Protein AF-A0AA86MMF7-F1 (afdb_monomer_lite)

pLDDT: mean 80.37, std 14.12, range [38.38, 97.06]

Structure (mmCIF, N/CA/C/O backbone):
data_AF-A0AA86MMF7-F1
#
_entry.id   AF-A0AA86MMF7-F1
#
loop_
_atom_site.group_PDB
_atom_site.id
_atom_site.type_symbol
_atom_site.label_atom_id
_atom_site.label_alt_id
_atom_site.label_comp_id
_atom_site.label_asym_id
_atom_site.label_entity_id
_atom_site.label_seq_id
_atom_site.pdbx_PDB_ins_code
_atom_site.Cartn_x
_atom_site.Cartn_y
_atom_site.Cartn_z
_atom_site.occupancy
_atom_site.B_iso_or_equiv
_atom_site.auth_seq_id
_atom_site.auth_comp_id
_atom_site.auth_asym_id
_atom_site.auth_atom_id
_atom_site.pdbx_PDB_model_num
ATOM 1 N N . MET A 1 1 ? -10.588 -13.116 20.608 1.00 56.47 1 MET A N 1
ATOM 2 C CA . MET A 1 1 ? -10.228 -13.030 19.183 1.00 56.47 1 MET A CA 1
ATOM 3 C C . MET A 1 1 ? -11.364 -12.399 18.377 1.00 56.47 1 MET A C 1
ATOM 5 O O . MET A 1 1 ? -11.393 -11.180 18.372 1.00 56.47 1 MET A O 1
ATOM 9 N N . LYS A 1 2 ? -12.383 -13.093 17.833 1.00 66.94 2 LYS A N 1
ATOM 10 C CA . LYS A 1 2 ? -13.512 -12.382 17.163 1.00 66.94 2 LYS A CA 1
ATOM 11 C C . LYS A 1 2 ? -14.144 -11.268 18.017 1.00 66.94 2 LYS A C 1
ATOM 13 O O . LYS A 1 2 ? -14.528 -10.234 17.479 1.00 66.94 2 LYS A O 1
ATOM 18 N N . ASP A 1 3 ? -14.206 -11.472 19.330 1.00 77.25 3 ASP A N 1
ATOM 19 C CA . ASP A 1 3 ? -14.699 -10.469 20.280 1.00 77.25 3 ASP A CA 1
ATOM 20 C C . ASP A 1 3 ? -13.724 -9.297 20.482 1.00 77.25 3 ASP A C 1
ATOM 22 O O . ASP A 1 3 ? -14.167 -8.170 20.643 1.00 77.25 3 ASP A O 1
ATOM 26 N N . GLU A 1 4 ? -12.415 -9.531 20.360 1.00 85.81 4 GLU A N 1
ATOM 27 C CA . GLU A 1 4 ? -11.367 -8.506 20.484 1.00 85.81 4 GLU A CA 1
ATOM 28 C C . GLU A 1 4 ? -11.342 -7.588 19.258 1.00 85.81 4 GLU A C 1
ATOM 30 O O . GLU A 1 4 ? -11.304 -6.371 19.396 1.00 85.81 4 GLU A O 1
ATOM 35 N N . LEU A 1 5 ? -11.442 -8.143 18.043 1.00 85.38 5 LEU A N 1
ATOM 36 C CA . LEU A 1 5 ? -11.571 -7.324 16.833 1.00 85.38 5 LEU A CA 1
ATOM 37 C C . LEU A 1 5 ? -12.834 -6.448 16.886 1.00 85.38 5 LEU A C 1
ATOM 39 O O . LEU A 1 5 ? -12.794 -5.276 16.520 1.00 85.38 5 LEU A O 1
ATOM 43 N N . ARG A 1 6 ? -13.954 -7.003 17.367 1.00 86.38 6 ARG A N 1
ATOM 44 C CA . ARG A 1 6 ? -15.199 -6.246 17.568 1.00 86.38 6 ARG A CA 1
ATOM 45 C C . ARG A 1 6 ? -15.040 -5.139 18.606 1.00 86.38 6 ARG A C 1
ATOM 47 O O . ARG A 1 6 ? -15.483 -4.025 18.346 1.00 86.38 6 ARG A O 1
ATOM 54 N N . GLU A 1 7 ? -14.400 -5.427 19.735 1.00 90.12 7 GLU A N 1
ATOM 55 C CA . GLU A 1 7 ? -14.089 -4.441 20.776 1.00 90.12 7 GLU A CA 1
ATOM 56 C C . GLU A 1 7 ? -13.228 -3.305 20.210 1.00 90.12 7 GLU A C 1
ATOM 58 O O . GLU A 1 7 ? -13.574 -2.136 20.354 1.00 90.12 7 GLU A O 1
ATOM 63 N N . LYS A 1 8 ? -12.184 -3.629 19.438 1.00 90.62 8 LYS A N 1
ATOM 64 C CA . LYS A 1 8 ? -11.326 -2.637 18.773 1.00 90.62 8 LYS A CA 1
ATOM 65 C C . LYS A 1 8 ? -12.080 -1.747 17.785 1.00 90.62 8 LYS A C 1
ATOM 67 O O . LYS A 1 8 ? -11.805 -0.549 17.718 1.00 90.62 8 LYS A O 1
ATOM 72 N N . LEU A 1 9 ? -13.033 -2.300 17.035 1.00 89.56 9 LEU A N 1
ATOM 73 C CA . LEU A 1 9 ? -13.890 -1.522 16.134 1.00 89.56 9 LEU A CA 1
ATOM 74 C C . LEU A 1 9 ? -14.848 -0.600 16.900 1.00 89.56 9 LEU A C 1
ATOM 76 O O . LEU A 1 9 ? -15.008 0.562 16.530 1.00 89.56 9 LEU A O 1
ATOM 80 N N . GLN A 1 10 ? -15.443 -1.079 17.994 1.00 89.88 10 GLN A N 1
ATOM 81 C CA . GLN A 1 10 ? -16.286 -0.251 18.864 1.00 89.88 10 GLN A CA 1
ATOM 82 C C . GLN A 1 10 ? -15.481 0.885 19.504 1.00 89.88 10 GLN A C 1
ATOM 84 O O . GLN A 1 10 ? -15.918 2.036 19.492 1.00 89.88 10 GLN A O 1
ATOM 89 N N . ASP A 1 11 ? -14.277 0.584 19.983 1.00 90.88 11 ASP A N 1
ATOM 90 C CA . ASP A 1 11 ? -13.342 1.559 20.536 1.00 90.88 11 ASP A CA 1
ATOM 91 C C . ASP A 1 11 ? -12.911 2.608 19.508 1.00 90.88 11 ASP A C 1
ATOM 93 O O . ASP A 1 11 ? -12.775 3.782 19.852 1.00 90.88 11 ASP A O 1
ATOM 97 N N . MET A 1 12 ? -12.678 2.201 18.257 1.00 88.75 12 MET A N 1
ATOM 98 C CA . MET A 1 12 ? -12.388 3.107 17.144 1.00 88.75 12 MET A CA 1
ATOM 99 C C . MET A 1 12 ? -13.580 4.025 16.865 1.00 88.75 12 MET A C 1
ATOM 101 O O . MET A 1 12 ? -13.423 5.244 16.819 1.00 88.75 12 MET A O 1
ATOM 105 N N . SER A 1 13 ? -14.782 3.457 16.724 1.00 88.75 13 SER A N 1
ATOM 106 C CA . SER A 1 13 ? -16.005 4.229 16.494 1.00 88.75 13 SER A CA 1
ATOM 107 C C . SER A 1 13 ? -16.221 5.251 17.610 1.00 88.75 13 SER A C 1
ATOM 109 O O . SER A 1 13 ? -16.457 6.424 17.326 1.00 88.75 13 SER A O 1
ATOM 111 N N . LYS A 1 14 ? -16.076 4.843 18.874 1.00 89.19 14 LYS A N 1
ATOM 112 C CA . LYS A 1 14 ? -16.218 5.731 20.030 1.00 89.19 14 LYS A CA 1
ATOM 113 C C . LYS A 1 14 ? -15.163 6.839 20.035 1.00 89.19 14 LYS A C 1
ATOM 115 O O . LYS A 1 14 ? -15.523 8.005 20.161 1.00 89.19 14 LYS A O 1
ATOM 120 N N . ALA A 1 15 ? -13.891 6.496 19.827 1.00 86.19 15 ALA A N 1
ATOM 121 C CA . ALA A 1 15 ? -12.810 7.479 19.757 1.00 86.19 15 ALA A CA 1
ATOM 122 C C . ALA A 1 15 ? -13.035 8.498 18.628 1.00 86.19 15 ALA A C 1
ATOM 124 O O . ALA A 1 15 ? -12.801 9.688 18.816 1.00 86.19 15 ALA A O 1
ATOM 125 N N . SER A 1 16 ? -13.554 8.053 17.481 1.00 86.44 16 SER A N 1
ATOM 126 C CA . SER A 1 16 ? -13.893 8.937 16.364 1.00 86.44 16 SER A CA 1
ATOM 127 C C . SER A 1 16 ? -15.003 9.925 16.710 1.00 86.44 16 SER A C 1
ATOM 129 O O . SER A 1 16 ? -14.918 11.094 16.348 1.00 86.44 16 SER A O 1
ATOM 131 N N . MET A 1 17 ? -16.026 9.479 17.448 1.00 87.12 17 MET A N 1
ATOM 132 C CA . MET A 1 17 ? -17.121 10.337 17.899 1.00 87.12 17 MET A CA 1
ATOM 133 C C . MET A 1 17 ? -16.618 11.372 18.905 1.00 87.12 17 MET A C 1
ATOM 135 O O . MET A 1 17 ? -16.945 12.548 18.781 1.00 87.12 17 MET A O 1
ATOM 139 N N . GLU A 1 18 ? -15.791 10.947 19.863 1.00 84.69 18 GLU A N 1
ATOM 140 C CA . GLU A 1 18 ? -15.177 11.828 20.865 1.00 84.69 18 GLU A CA 1
ATOM 141 C C . GLU A 1 18 ? -14.240 12.867 20.228 1.00 84.69 18 GLU A C 1
ATOM 143 O O . GLU A 1 18 ? -14.202 14.012 20.673 1.00 84.69 18 GLU A O 1
ATOM 148 N N . ALA A 1 19 ? -13.529 12.500 19.158 1.00 76.75 19 ALA A N 1
ATOM 149 C CA . ALA A 1 19 ? -12.646 13.394 18.407 1.00 76.75 19 ALA A CA 1
ATOM 150 C C . ALA A 1 19 ? -13.373 14.289 17.378 1.00 76.75 19 ALA A C 1
ATOM 152 O O . ALA A 1 19 ? -12.731 15.120 16.734 1.00 76.75 19 ALA A O 1
ATOM 153 N N . GLY A 1 20 ? -14.693 14.137 17.205 1.00 78.75 20 GLY A N 1
ATOM 154 C CA . GLY A 1 20 ? -15.486 14.920 16.250 1.00 78.75 20 GLY A CA 1
ATOM 155 C C . GLY A 1 20 ? -15.390 14.460 14.789 1.00 78.75 20 GLY A C 1
ATOM 156 O O . GLY A 1 20 ? -15.703 15.237 13.896 1.00 78.75 20 GLY A O 1
ATOM 157 N N . ILE A 1 21 ? -14.995 13.206 14.537 1.00 79.88 21 ILE A N 1
ATOM 158 C CA . ILE A 1 21 ? -14.724 12.624 13.202 1.00 79.88 21 ILE A CA 1
ATOM 159 C C . ILE A 1 21 ? -15.533 11.332 12.939 1.00 79.88 21 ILE A C 1
ATOM 161 O O . ILE A 1 21 ? -14.985 10.323 12.479 1.00 79.88 21 ILE A O 1
ATOM 165 N N . PRO A 1 22 ? -16.852 11.300 13.211 1.00 81.88 22 PRO A N 1
ATOM 166 C CA . PRO A 1 22 ? -17.638 10.061 13.173 1.00 81.88 22 PRO A CA 1
ATOM 167 C C . PRO A 1 22 ? -17.654 9.388 11.790 1.00 81.88 22 PRO A C 1
ATOM 169 O O . PRO A 1 22 ? -17.777 8.168 11.693 1.00 81.88 22 PRO A O 1
ATOM 172 N N . ILE A 1 23 ? -17.493 10.171 10.716 1.00 80.75 23 ILE A N 1
ATOM 173 C CA . ILE A 1 23 ? -17.420 9.672 9.337 1.00 80.75 23 ILE A CA 1
ATOM 174 C C . ILE A 1 23 ? -16.256 8.681 9.188 1.00 80.75 23 ILE A C 1
ATOM 176 O O . ILE A 1 23 ? -16.457 7.579 8.684 1.00 80.75 23 ILE A O 1
ATOM 180 N N . MET A 1 24 ? -15.065 9.021 9.691 1.00 80.81 24 MET A N 1
ATOM 181 C CA . MET A 1 24 ? -13.874 8.181 9.538 1.00 80.81 24 MET A CA 1
ATOM 182 C C . MET A 1 24 ? -13.980 6.875 10.335 1.00 80.81 24 MET A C 1
ATOM 184 O O . MET A 1 24 ? -13.626 5.810 9.830 1.00 80.81 24 MET A O 1
ATOM 188 N N . GLY A 1 25 ? -14.526 6.927 11.556 1.00 83.75 25 GLY A N 1
ATOM 189 C CA . GLY A 1 25 ? -14.752 5.725 12.365 1.00 83.75 25 GLY A CA 1
ATOM 190 C C . GLY A 1 25 ? -15.706 4.734 11.696 1.00 83.75 25 GLY A C 1
ATOM 191 O O . GLY A 1 25 ? -15.429 3.532 11.672 1.00 83.75 25 GLY A O 1
ATOM 192 N N . ASN A 1 26 ? -16.784 5.235 11.088 1.00 84.75 26 ASN A N 1
ATOM 193 C CA . ASN A 1 26 ? -17.741 4.406 10.355 1.00 84.75 26 ASN A CA 1
ATOM 194 C C . ASN A 1 26 ? -17.127 3.810 9.083 1.00 84.75 26 ASN A C 1
ATOM 196 O O . ASN A 1 26 ? -17.278 2.618 8.847 1.00 84.75 26 ASN A O 1
ATOM 200 N N . ILE A 1 27 ? -16.386 4.600 8.298 1.00 85.81 27 ILE A N 1
ATOM 201 C CA . ILE A 1 27 ? -15.751 4.126 7.057 1.00 85.81 27 ILE A CA 1
ATOM 202 C C . ILE A 1 27 ? -14.730 3.011 7.345 1.00 85.81 27 ILE A C 1
ATOM 204 O O . ILE A 1 27 ? -14.754 1.978 6.678 1.00 85.81 27 ILE A O 1
ATOM 208 N N . ILE A 1 28 ? -13.885 3.166 8.372 1.00 85.62 28 ILE A N 1
ATOM 209 C CA . ILE A 1 28 ? -12.943 2.113 8.792 1.00 85.62 28 ILE A CA 1
ATOM 210 C C . ILE A 1 28 ? -13.699 0.855 9.237 1.00 85.62 28 ILE A C 1
ATOM 212 O O . ILE A 1 28 ? -13.319 -0.259 8.875 1.00 85.62 28 ILE A O 1
ATOM 216 N N . THR A 1 29 ? -14.770 1.026 10.013 1.00 85.69 29 THR A N 1
ATOM 217 C CA . THR A 1 29 ? -15.568 -0.097 10.518 1.00 85.69 29 THR A CA 1
ATOM 218 C C . THR A 1 29 ? -16.238 -0.863 9.380 1.00 85.69 29 THR A C 1
ATOM 220 O O . THR A 1 29 ? -16.130 -2.089 9.334 1.00 85.69 29 THR A O 1
ATOM 223 N N . ASP A 1 30 ? -16.849 -0.156 8.429 1.00 84.69 30 ASP A N 1
ATOM 224 C CA . ASP A 1 30 ? -17.456 -0.734 7.229 1.00 84.69 30 ASP A CA 1
ATOM 225 C C . ASP A 1 30 ? -16.424 -1.521 6.408 1.00 84.69 30 ASP A C 1
ATOM 227 O O . ASP A 1 30 ? -16.685 -2.663 6.024 1.00 84.69 30 ASP A O 1
ATOM 231 N N . ALA A 1 31 ? -15.238 -0.944 6.180 1.00 83.62 31 ALA A N 1
ATOM 232 C CA . ALA A 1 31 ? -14.177 -1.577 5.400 1.00 83.62 31 ALA A CA 1
ATOM 233 C C . ALA A 1 31 ? -13.688 -2.881 6.050 1.00 83.62 31 ALA A C 1
ATOM 235 O O . ALA A 1 31 ? -13.586 -3.914 5.387 1.00 83.62 31 ALA A O 1
ATOM 236 N N . VAL A 1 32 ? -13.446 -2.872 7.366 1.00 83.19 32 VAL A N 1
ATOM 237 C CA . VAL A 1 32 ? -13.007 -4.073 8.091 1.00 83.19 32 VAL A CA 1
ATOM 238 C C . VAL A 1 32 ? -14.107 -5.133 8.131 1.00 83.19 32 VAL A C 1
ATOM 240 O O . VAL A 1 32 ? -13.810 -6.309 7.942 1.00 83.19 32 VAL A O 1
ATOM 243 N N . ILE A 1 33 ? -15.371 -4.755 8.357 1.00 80.44 33 ILE A N 1
ATOM 244 C CA . ILE A 1 33 ? -16.494 -5.708 8.375 1.00 80.44 33 ILE A CA 1
ATOM 245 C C . ILE A 1 33 ? -16.702 -6.335 6.993 1.00 80.44 33 ILE A C 1
ATOM 247 O O . ILE A 1 33 ? -16.905 -7.547 6.915 1.00 80.44 33 ILE A O 1
ATOM 251 N N . GLY A 1 34 ? -16.618 -5.540 5.922 1.00 74.00 34 GLY A N 1
ATOM 252 C CA . GLY A 1 34 ? -16.744 -6.020 4.544 1.00 74.00 34 GLY A CA 1
ATOM 253 C C . GLY A 1 34 ? -15.690 -7.067 4.181 1.00 74.00 34 GLY A C 1
ATOM 254 O O . GLY A 1 34 ? -15.988 -8.021 3.468 1.00 74.00 34 GLY A O 1
ATOM 255 N N . GLN A 1 35 ? -14.488 -6.934 4.742 1.00 71.19 35 GLN A N 1
ATOM 256 C CA . GLN A 1 35 ? -13.383 -7.862 4.519 1.00 71.19 35 GLN A CA 1
ATOM 257 C C . GLN A 1 35 ? -13.354 -9.040 5.511 1.00 71.19 35 GLN A C 1
ATOM 259 O O . GLN A 1 35 ? -12.840 -10.124 5.224 1.00 71.19 35 GLN A O 1
ATOM 264 N N . ALA A 1 36 ? -13.935 -8.869 6.698 1.00 65.38 36 ALA A N 1
ATOM 265 C CA . ALA A 1 36 ? -14.019 -9.894 7.727 1.00 65.38 36 ALA A CA 1
ATOM 266 C C . ALA A 1 36 ? -15.206 -10.843 7.482 1.00 65.38 36 ALA A C 1
ATOM 268 O O . ALA A 1 36 ? -16.143 -10.878 8.273 1.00 65.38 36 ALA A O 1
ATOM 269 N N . VAL A 1 37 ? -15.172 -11.658 6.422 1.00 53.72 37 VAL A N 1
ATOM 270 C CA . VAL A 1 37 ? -16.217 -12.666 6.141 1.00 53.72 37 VAL A CA 1
ATOM 271 C C . VAL A 1 37 ? -16.244 -13.759 7.231 1.00 53.72 37 VAL A C 1
ATOM 273 O O . VAL A 1 37 ? -15.311 -14.565 7.319 1.00 53.72 37 VAL A O 1
ATOM 276 N N . PRO A 1 38 ? -17.306 -13.892 8.056 1.00 51.09 38 PRO A N 1
ATOM 277 C CA . PRO A 1 38 ? -17.449 -14.997 8.995 1.00 51.09 38 PRO A CA 1
ATOM 278 C C . PRO A 1 38 ? -18.389 -16.054 8.402 1.00 51.09 38 PRO A C 1
ATOM 280 O O . PRO A 1 38 ? -19.601 -15.868 8.400 1.00 51.09 38 PRO A O 1
ATOM 283 N N . GLY A 1 39 ? -17.856 -17.195 7.951 1.00 49.41 39 GLY A N 1
ATOM 284 C CA . GLY A 1 39 ? -18.728 -18.221 7.372 1.00 49.41 39 GLY A CA 1
ATOM 285 C C . GLY A 1 39 ? -18.079 -19.521 6.903 1.00 49.41 39 GLY A C 1
ATOM 286 O O . GLY A 1 39 ? -18.281 -19.884 5.758 1.00 49.41 39 GLY A O 1
ATOM 287 N N . VAL A 1 40 ? -17.366 -20.254 7.768 1.00 42.00 40 VAL A N 1
ATOM 288 C CA . VAL A 1 40 ? -17.345 -21.735 7.725 1.00 42.00 40 VAL A CA 1
ATOM 289 C C . VAL A 1 40 ? -17.232 -22.243 9.162 1.00 42.00 40 VAL A C 1
ATOM 291 O O . VAL A 1 40 ? -16.301 -21.900 9.889 1.00 42.00 40 VAL A O 1
ATOM 294 N N . ALA A 1 41 ? -18.224 -23.018 9.586 1.00 46.75 41 ALA A N 1
ATOM 295 C CA . ALA A 1 41 ? -18.474 -23.403 10.968 1.00 46.75 41 ALA A CA 1
ATOM 296 C C . ALA A 1 41 ? -17.707 -24.647 11.455 1.00 46.75 41 ALA A C 1
ATOM 298 O O . ALA A 1 41 ? -18.024 -25.150 12.526 1.00 46.75 41 ALA A O 1
ATOM 299 N N . THR A 1 42 ? -16.709 -25.181 10.750 1.00 46.03 42 THR A N 1
ATOM 300 C CA . THR A 1 42 ? -16.183 -26.510 11.112 1.00 46.03 42 THR A CA 1
ATOM 301 C C . THR A 1 42 ? -14.717 -26.704 10.739 1.00 46.03 42 THR A C 1
ATOM 303 O O . THR A 1 42 ? -14.338 -26.515 9.591 1.00 46.03 42 THR A O 1
ATOM 306 N N . ALA A 1 43 ? -13.951 -27.174 11.731 1.00 44.56 43 ALA A N 1
ATOM 307 C CA . ALA A 1 43 ? -12.580 -27.690 11.688 1.00 44.56 43 ALA A CA 1
ATOM 308 C C . ALA A 1 43 ? -11.433 -26.657 11.631 1.00 44.56 43 ALA A C 1
ATOM 310 O O . ALA A 1 43 ? -11.077 -26.131 10.586 1.00 44.56 43 ALA A O 1
ATOM 311 N N . VAL A 1 44 ? -10.782 -26.497 12.793 1.00 47.88 44 VAL A N 1
ATOM 312 C CA . VAL A 1 44 ? -9.464 -25.875 13.017 1.00 47.88 44 VAL A CA 1
ATOM 313 C C . VAL A 1 44 ? -9.418 -24.368 12.749 1.00 47.88 44 VAL A C 1
ATOM 315 O O . VAL A 1 44 ? -9.476 -23.909 11.615 1.00 47.88 44 VAL A O 1
ATOM 318 N N . ILE A 1 45 ? -9.210 -23.583 13.813 1.00 59.28 45 ILE A N 1
ATOM 319 C CA . ILE A 1 45 ? -8.775 -22.187 13.687 1.00 59.28 45 ILE A CA 1
ATOM 320 C C . ILE A 1 45 ? -7.458 -22.201 12.904 1.00 59.28 45 ILE A C 1
ATOM 322 O O . ILE A 1 45 ? -6.406 -22.535 13.457 1.00 59.28 45 ILE A O 1
ATOM 326 N N . SER A 1 46 ? -7.515 -21.906 11.608 1.00 68.88 46 SER A N 1
ATOM 327 C CA . SER A 1 46 ? -6.330 -21.987 10.765 1.00 68.88 46 SER A CA 1
ATOM 328 C C . SER A 1 46 ? -5.361 -20.871 11.157 1.00 68.88 46 SER A C 1
ATOM 330 O O . SER A 1 46 ? -5.762 -19.764 11.526 1.00 68.88 46 SER A O 1
ATOM 332 N N . TYR A 1 47 ? -4.058 -21.150 11.093 1.00 78.56 47 TYR A N 1
ATOM 333 C CA . TYR A 1 47 ? -3.007 -20.160 11.358 1.00 78.56 47 TYR A CA 1
ATOM 334 C C . TYR A 1 47 ? -3.234 -18.846 10.585 1.00 78.56 47 TYR A C 1
ATOM 336 O O . TYR A 1 47 ? -3.011 -17.766 11.133 1.00 78.56 47 TYR A O 1
ATOM 344 N N . LYS A 1 48 ? -3.753 -18.943 9.350 1.00 81.50 48 LYS A N 1
ATOM 345 C CA . LYS A 1 48 ? -4.116 -17.795 8.511 1.00 81.50 48 LYS A CA 1
ATOM 346 C C . LYS A 1 48 ? -5.185 -16.911 9.159 1.00 81.50 48 LYS A C 1
ATOM 348 O O . LYS A 1 48 ? -4.949 -15.720 9.277 1.00 81.50 48 LYS A O 1
ATOM 353 N N . GLN A 1 49 ? -6.283 -17.476 9.670 1.00 81.19 49 GLN A N 1
ATOM 354 C CA . GLN A 1 49 ? -7.339 -16.694 10.336 1.00 81.19 49 GLN A CA 1
ATOM 355 C C . GLN A 1 49 ? -6.801 -15.920 11.545 1.00 81.19 49 GLN A C 1
ATOM 357 O O . GLN A 1 49 ? -7.024 -14.720 11.667 1.00 81.19 49 GLN A O 1
ATOM 362 N N . LYS A 1 50 ? -6.022 -16.593 12.403 1.00 85.62 50 LYS A N 1
ATOM 363 C CA . LYS A 1 50 ? -5.359 -15.963 13.557 1.00 85.62 50 LYS A CA 1
ATOM 364 C C . LYS A 1 50 ? -4.429 -14.826 13.146 1.00 85.62 50 LYS A C 1
ATOM 366 O O . LYS A 1 50 ? -4.338 -13.825 13.847 1.00 85.62 50 LYS A O 1
ATOM 371 N N . ARG A 1 51 ? -3.682 -15.011 12.057 1.00 89.19 51 ARG A N 1
ATOM 372 C CA . ARG A 1 51 ? -2.765 -13.999 11.528 1.00 89.19 51 ARG A CA 1
ATOM 373 C C . ARG A 1 51 ? -3.533 -12.794 10.999 1.00 89.19 51 ARG A C 1
ATOM 375 O O . ARG A 1 51 ? -3.235 -11.690 11.429 1.00 89.19 51 ARG A O 1
ATOM 382 N N . THR A 1 52 ? -4.517 -13.017 10.133 1.00 88.50 52 THR A N 1
ATOM 383 C CA . THR A 1 52 ? -5.357 -11.961 9.557 1.00 88.50 52 THR A CA 1
ATOM 384 C C . THR A 1 52 ? -6.003 -11.118 10.646 1.00 88.50 52 THR A C 1
ATOM 386 O O . THR A 1 52 ? -5.942 -9.897 10.593 1.00 88.50 52 THR A O 1
ATOM 389 N N . GLU A 1 53 ? -6.541 -11.753 11.685 1.00 87.75 53 GLU A N 1
ATOM 390 C CA . GLU A 1 53 ? -7.150 -11.027 12.793 1.00 87.75 53 GLU A CA 1
ATOM 391 C C . GLU A 1 53 ? -6.148 -10.127 13.530 1.00 87.75 53 GLU A C 1
ATOM 393 O O . GLU A 1 53 ? -6.435 -8.955 13.759 1.00 87.75 53 GLU A O 1
ATOM 398 N N . ARG A 1 54 ? -4.939 -10.630 13.824 1.00 91.12 54 ARG A N 1
ATOM 399 C CA . ARG A 1 54 ? -3.871 -9.801 14.404 1.00 91.12 54 ARG A CA 1
ATOM 400 C C . ARG A 1 54 ? -3.485 -8.639 13.491 1.00 91.12 54 ARG A C 1
ATOM 402 O O . ARG A 1 54 ? -3.266 -7.542 13.991 1.00 91.12 54 ARG A O 1
ATOM 409 N N . MET A 1 55 ? -3.425 -8.858 12.174 1.00 94.12 55 MET A N 1
ATOM 410 C CA . MET A 1 55 ? -3.094 -7.796 11.217 1.00 94.12 55 MET A CA 1
ATOM 411 C C . MET A 1 55 ? -4.171 -6.705 11.218 1.00 94.12 55 MET A C 1
ATOM 413 O O . MET A 1 55 ? -3.837 -5.525 11.270 1.00 94.12 55 MET A O 1
ATOM 417 N N . LEU A 1 56 ? -5.451 -7.091 11.239 1.00 92.94 56 LEU A N 1
ATOM 418 C CA . LEU A 1 56 ? -6.584 -6.165 11.307 1.00 92.94 56 LEU A CA 1
ATOM 419 C C . LEU A 1 56 ? -6.612 -5.383 12.623 1.00 92.94 56 LEU A C 1
ATOM 421 O O . LEU A 1 56 ? -6.747 -4.163 12.599 1.00 92.94 56 LEU A O 1
ATOM 425 N N . ILE A 1 57 ? -6.427 -6.055 13.765 1.00 92.94 57 ILE A N 1
ATOM 426 C CA . ILE A 1 57 ? -6.332 -5.392 15.076 1.00 92.94 57 ILE A CA 1
ATOM 427 C C . ILE A 1 57 ? -5.191 -4.373 15.063 1.00 92.94 57 ILE A C 1
ATOM 429 O O . ILE A 1 57 ? -5.379 -3.220 15.452 1.00 92.94 57 ILE A O 1
ATOM 433 N N . LYS A 1 58 ? -4.022 -4.770 14.548 1.00 95.38 58 LYS A N 1
ATOM 434 C CA . LYS A 1 58 ? -2.866 -3.883 14.445 1.00 95.38 58 LYS A CA 1
ATOM 435 C C . LYS A 1 58 ? -3.144 -2.687 13.533 1.00 95.38 58 LYS A C 1
ATOM 437 O O . LYS A 1 58 ? -2.761 -1.573 13.873 1.00 95.38 58 LYS A O 1
ATOM 442 N N . ALA A 1 59 ? -3.825 -2.901 12.410 1.00 94.44 59 ALA A N 1
ATOM 443 C CA . ALA A 1 59 ? -4.209 -1.847 11.478 1.00 94.44 59 ALA A CA 1
ATOM 444 C C . ALA A 1 59 ? -5.160 -0.834 12.129 1.00 94.44 59 ALA A C 1
ATOM 446 O O . ALA A 1 59 ? -4.929 0.368 12.025 1.00 94.44 59 ALA A O 1
ATOM 447 N N . ILE A 1 60 ? -6.175 -1.309 12.859 1.00 92.25 60 ILE A N 1
ATOM 448 C CA . ILE A 1 60 ? -7.102 -0.456 13.617 1.00 92.25 60 ILE A CA 1
ATOM 449 C C . ILE A 1 60 ? -6.341 0.358 14.667 1.00 92.25 60 ILE A C 1
ATOM 451 O O . ILE A 1 60 ? -6.563 1.562 14.784 1.00 92.25 60 ILE A O 1
ATOM 455 N N . ASP A 1 61 ? -5.414 -0.264 15.399 1.00 93.19 61 ASP A N 1
ATOM 456 C CA . ASP A 1 61 ? -4.608 0.432 16.403 1.00 93.19 61 ASP A CA 1
ATOM 457 C C . ASP A 1 61 ? -3.720 1.524 15.783 1.00 93.19 61 ASP A C 1
ATOM 459 O O . ASP A 1 61 ? -3.609 2.611 16.350 1.00 93.19 61 ASP A O 1
ATOM 463 N N . GLU A 1 62 ? -3.092 1.277 14.628 1.00 93.88 62 GLU A N 1
ATOM 464 C CA . GLU A 1 62 ? -2.301 2.305 13.934 1.00 93.88 62 GLU A CA 1
ATOM 465 C C . GLU A 1 62 ? -3.188 3.420 13.352 1.00 93.88 62 GLU A C 1
ATOM 467 O O . GLU A 1 62 ? -2.857 4.595 13.504 1.00 93.88 62 GLU A O 1
ATOM 472 N N . LEU A 1 63 ? -4.354 3.092 12.780 1.00 90.06 63 LEU A N 1
ATOM 473 C CA . LEU A 1 63 ? -5.327 4.089 12.314 1.00 90.06 63 LEU A CA 1
ATOM 474 C C . LEU A 1 63 ? -5.817 4.971 13.466 1.00 90.06 63 LEU A C 1
ATOM 476 O O . LEU A 1 63 ? -5.930 6.185 13.312 1.00 90.06 63 LEU A O 1
ATOM 480 N N . LYS A 1 64 ? -6.055 4.385 14.646 1.00 87.75 64 LYS A N 1
ATOM 481 C CA . LYS A 1 64 ? -6.547 5.112 15.824 1.00 87.75 64 LYS A CA 1
ATOM 482 C C . LYS A 1 64 ? -5.541 6.161 16.287 1.00 87.75 64 LYS A C 1
ATOM 484 O O . LYS A 1 64 ? -5.93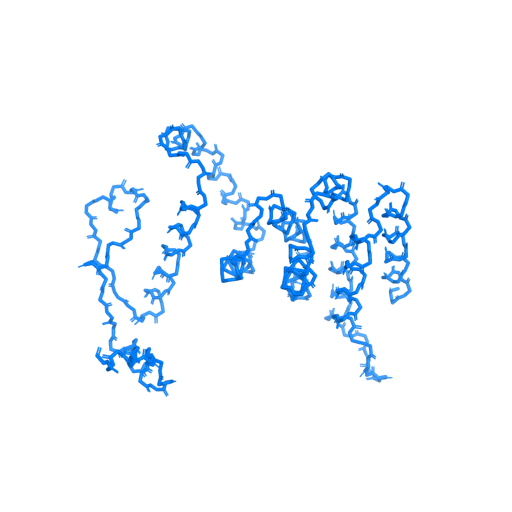8 7.258 16.664 1.00 87.75 64 LYS A O 1
ATOM 489 N N . LYS A 1 65 ? -4.242 5.849 16.229 1.00 88.62 65 LYS A N 1
ATOM 490 C CA . LYS A 1 65 ? -3.176 6.807 16.569 1.00 88.62 65 LYS A CA 1
ATOM 491 C C . LYS A 1 65 ? -3.148 8.002 15.621 1.00 88.62 65 LYS A C 1
ATOM 493 O O . LYS A 1 65 ? -2.860 9.107 16.065 1.00 88.62 65 LYS A O 1
ATOM 498 N N . GLN A 1 66 ? -3.451 7.776 14.344 1.00 84.69 66 GLN A N 1
ATOM 499 C CA . GLN A 1 66 ? -3.419 8.808 13.304 1.00 84.69 66 GLN A CA 1
ATOM 500 C C . GLN A 1 66 ? -4.756 9.540 13.137 1.00 84.69 66 GLN A C 1
ATOM 502 O O . GLN A 1 66 ? -4.820 10.569 12.474 1.00 84.69 66 GLN A O 1
ATOM 507 N N . MET A 1 67 ? -5.826 9.053 13.767 1.00 76.75 67 MET A N 1
ATOM 508 C CA . MET A 1 67 ? -7.180 9.588 13.633 1.00 76.75 67 MET A CA 1
ATOM 509 C C . MET A 1 67 ? -7.270 11.090 13.934 1.00 76.75 67 MET A C 1
ATOM 511 O O . MET A 1 67 ? -7.982 11.807 13.240 1.00 76.75 67 MET A O 1
ATOM 515 N N . ILE A 1 68 ? -6.504 11.579 14.915 1.00 71.12 68 ILE A N 1
ATOM 516 C CA . ILE A 1 68 ? -6.444 13.013 15.237 1.00 71.12 68 ILE A CA 1
ATOM 517 C C . ILE A 1 68 ? -5.775 13.810 14.106 1.00 71.12 68 ILE A C 1
ATOM 519 O O . ILE A 1 68 ? -6.276 14.872 13.751 1.00 71.12 68 ILE A O 1
ATOM 523 N N . ALA A 1 69 ? -4.692 13.298 13.512 1.00 70.69 69 ALA A N 1
ATOM 524 C CA . ALA A 1 69 ? -3.989 13.964 12.411 1.00 70.69 69 ALA A CA 1
ATOM 525 C C . ALA A 1 69 ? -4.862 14.071 11.146 1.00 70.69 69 ALA A C 1
ATOM 527 O O . ALA A 1 69 ? -4.820 15.067 10.434 1.00 70.69 69 ALA A O 1
ATOM 528 N N . ILE A 1 70 ? -5.724 13.080 10.915 1.00 73.62 70 ILE A N 1
ATOM 529 C CA . ILE A 1 70 ? -6.604 13.007 9.739 1.00 73.62 70 ILE A CA 1
ATOM 530 C C . ILE A 1 70 ? -7.840 13.922 9.871 1.00 73.62 70 ILE A C 1
ATOM 532 O O . ILE A 1 70 ? -8.510 14.211 8.877 1.00 73.62 70 ILE A O 1
ATOM 536 N N . ASN A 1 71 ? -8.148 14.404 11.083 1.00 73.81 71 ASN A N 1
ATOM 537 C CA . ASN A 1 71 ? -9.377 15.141 11.395 1.00 73.81 71 ASN A CA 1
ATOM 538 C C . ASN A 1 71 ? -9.583 16.383 10.526 1.00 73.81 71 ASN A C 1
ATOM 540 O O . ASN A 1 71 ? -10.636 16.571 9.916 1.00 73.81 71 ASN A O 1
ATOM 544 N N . GLU A 1 72 ? -8.557 17.229 10.457 1.00 71.62 72 GLU A N 1
ATOM 545 C CA . GLU A 1 72 ? -8.635 18.494 9.731 1.00 71.62 72 GLU A CA 1
ATOM 546 C C . GLU A 1 72 ? -8.799 18.266 8.230 1.00 71.62 72 GLU A C 1
ATOM 548 O O . GLU A 1 72 ? -9.503 19.021 7.564 1.00 71.62 72 GLU A O 1
ATOM 553 N N . LYS A 1 73 ? -8.199 17.200 7.694 1.00 77.94 73 LYS A N 1
ATOM 554 C CA . LYS A 1 73 ? -8.314 16.878 6.276 1.00 77.94 73 LYS A CA 1
ATOM 555 C C . LYS A 1 73 ? -9.707 16.347 5.946 1.00 77.94 73 LYS A C 1
ATOM 557 O O . LYS A 1 73 ? -10.367 16.899 5.074 1.00 77.94 73 LYS A O 1
ATOM 562 N N . VAL A 1 74 ? -10.184 15.335 6.673 1.00 77.25 74 VAL A N 1
ATOM 563 C CA . VAL A 1 74 ? -11.471 14.677 6.382 1.00 77.25 74 VAL A CA 1
ATOM 564 C C . VAL A 1 74 ? -12.662 15.620 6.549 1.00 77.25 74 VAL A C 1
ATOM 566 O O . VAL A 1 74 ? -13.597 15.548 5.759 1.00 77.25 74 VAL A O 1
ATOM 569 N N . ASN A 1 75 ? -12.632 16.545 7.512 1.00 76.56 75 ASN A N 1
ATOM 570 C CA . ASN A 1 75 ? -13.717 17.524 7.672 1.00 76.56 75 ASN A CA 1
ATOM 571 C C . ASN A 1 75 ? -13.802 18.541 6.525 1.00 76.56 75 ASN A C 1
ATOM 573 O O . ASN A 1 75 ? -14.857 19.139 6.323 1.00 76.56 75 ASN A O 1
ATOM 577 N N . ASN A 1 76 ? -12.706 18.736 5.792 1.00 81.31 76 ASN A N 1
ATOM 578 C CA . ASN A 1 76 ? -12.639 19.633 4.642 1.00 81.31 76 ASN A CA 1
ATOM 579 C C . ASN A 1 76 ? -12.812 18.899 3.303 1.00 81.31 76 ASN A C 1
ATOM 581 O O . ASN A 1 76 ? -12.813 19.551 2.261 1.00 81.31 76 ASN A O 1
ATOM 585 N N . MET A 1 77 ? -12.948 17.569 3.320 1.00 85.38 77 MET A N 1
ATOM 586 C CA . MET A 1 77 ? -13.154 16.776 2.112 1.00 85.38 77 MET A CA 1
ATOM 587 C C . MET A 1 77 ? -14.586 16.886 1.602 1.00 85.38 77 MET A C 1
ATOM 589 O O . MET A 1 77 ? -15.551 16.928 2.370 1.00 85.38 77 MET A O 1
ATOM 593 N N . ASP A 1 78 ? -14.728 16.871 0.282 1.00 87.38 78 ASP A N 1
ATOM 594 C CA . ASP A 1 78 ? -16.030 16.734 -0.349 1.00 87.38 78 ASP A CA 1
ATOM 595 C C . ASP A 1 78 ? -16.534 15.276 -0.331 1.00 87.38 78 ASP A C 1
ATOM 597 O O . ASP A 1 78 ? -15.873 14.331 0.116 1.00 87.38 78 ASP A O 1
ATOM 601 N N . LYS A 1 79 ? -17.765 15.084 -0.813 1.00 86.88 79 LYS A N 1
ATOM 602 C CA . LYS A 1 79 ? -18.395 13.760 -0.851 1.00 86.88 79 LYS A CA 1
ATOM 603 C C . LYS A 1 79 ? -17.680 12.790 -1.790 1.00 86.88 79 LYS A C 1
ATOM 605 O O . LYS A 1 79 ? -17.705 11.592 -1.513 1.00 86.88 79 LYS A O 1
ATOM 610 N N . GLU A 1 80 ? -17.091 13.265 -2.882 1.00 88.56 80 GLU A N 1
ATOM 611 C CA . GLU A 1 80 ? -16.405 12.417 -3.859 1.00 88.56 80 GLU A CA 1
ATOM 612 C C . GLU A 1 80 ? -15.094 11.893 -3.273 1.00 88.56 80 GLU A C 1
ATOM 614 O O . GLU A 1 80 ? -14.847 10.690 -3.324 1.00 88.56 80 GLU A O 1
ATOM 619 N N . GLN A 1 81 ? -14.324 12.751 -2.601 1.00 87.69 81 GLN A N 1
ATOM 620 C CA . GLN A 1 81 ? -13.107 12.376 -1.880 1.00 87.69 81 GLN A CA 1
ATOM 621 C C . GLN A 1 81 ? -13.398 11.350 -0.777 1.00 87.69 81 GLN A C 1
ATOM 623 O O . GLN A 1 81 ? -12.737 10.314 -0.693 1.00 87.69 81 GLN A O 1
ATOM 628 N N . ILE A 1 82 ? -14.435 11.585 0.036 1.00 86.44 82 ILE A N 1
ATOM 629 C CA . ILE A 1 82 ? -14.856 10.638 1.081 1.00 86.44 82 ILE A CA 1
ATOM 630 C C . ILE A 1 82 ? -15.280 9.294 0.467 1.00 86.44 82 ILE A C 1
ATOM 632 O O . ILE A 1 82 ? -14.940 8.233 0.996 1.00 86.44 82 ILE A O 1
ATOM 636 N N . THR A 1 83 ? -16.002 9.327 -0.656 1.00 89.62 83 THR A N 1
ATOM 637 C CA . THR A 1 83 ? -16.439 8.117 -1.368 1.00 89.62 83 THR A CA 1
ATOM 638 C C . THR A 1 83 ? -15.245 7.356 -1.934 1.00 89.62 83 THR A C 1
ATOM 640 O O . THR A 1 83 ? -15.151 6.149 -1.733 1.00 89.62 83 THR A O 1
ATOM 643 N N . PHE A 1 84 ? -14.281 8.044 -2.547 1.00 90.19 84 PHE A N 1
ATOM 644 C CA . PHE A 1 84 ? -13.056 7.432 -3.056 1.00 90.19 84 PHE A CA 1
ATOM 645 C C . PHE A 1 84 ? -12.257 6.744 -1.941 1.00 90.19 84 PHE A C 1
ATOM 647 O O . PHE A 1 84 ? -11.833 5.597 -2.088 1.00 90.19 84 PHE A O 1
ATOM 654 N N . ILE A 1 85 ? -12.117 7.385 -0.778 1.00 89.00 85 ILE A N 1
ATOM 655 C CA . ILE A 1 85 ? -11.449 6.768 0.375 1.00 89.00 85 ILE A CA 1
ATOM 656 C C . ILE A 1 85 ? -12.189 5.507 0.827 1.00 89.00 85 ILE A C 1
ATOM 658 O O . ILE A 1 85 ? -11.564 4.467 1.053 1.00 89.00 85 ILE A O 1
ATOM 662 N N . LYS A 1 86 ? -13.519 5.592 0.946 1.00 88.38 86 LYS A N 1
ATOM 663 C CA . LYS A 1 86 ? -14.365 4.489 1.411 1.00 88.38 86 LYS A CA 1
ATOM 664 C C . LYS A 1 86 ? -14.360 3.299 0.455 1.00 88.38 86 LYS A C 1
ATOM 666 O O . LYS A 1 86 ? -14.283 2.163 0.909 1.00 88.38 86 LYS A O 1
ATOM 671 N N . GLU A 1 87 ? -14.499 3.556 -0.838 1.00 88.94 87 GLU A N 1
ATOM 672 C CA . GLU A 1 87 ? -14.774 2.525 -1.841 1.00 88.94 87 GLU A CA 1
ATOM 673 C C . GLU A 1 87 ? -13.519 2.028 -2.559 1.00 88.94 87 GLU A C 1
ATOM 675 O O . GLU A 1 87 ? -13.546 0.934 -3.118 1.00 88.94 87 GLU A O 1
ATOM 680 N N . LYS A 1 88 ? -12.421 2.795 -2.536 1.00 90.88 88 LYS A N 1
ATOM 681 C CA . LYS A 1 88 ? -11.167 2.454 -3.223 1.00 90.88 88 LYS A CA 1
ATOM 682 C C . LYS A 1 88 ? -10.000 2.319 -2.261 1.00 90.88 88 LYS A C 1
ATOM 684 O O . LYS A 1 88 ? -9.466 1.224 -2.106 1.00 90.88 88 LYS A O 1
ATOM 689 N N . VAL A 1 89 ? -9.635 3.403 -1.572 1.00 91.25 89 VAL A N 1
ATOM 690 C CA . VAL A 1 89 ? -8.405 3.437 -0.761 1.00 91.25 89 VAL A CA 1
ATOM 691 C C . VAL A 1 89 ? -8.450 2.403 0.357 1.00 91.25 89 VAL A C 1
ATOM 693 O O . VAL A 1 89 ? -7.569 1.552 0.434 1.00 91.25 89 VAL A O 1
ATOM 696 N N . LEU A 1 90 ? -9.468 2.437 1.223 1.00 90.75 90 LEU A N 1
ATOM 697 C CA . LEU A 1 90 ? -9.522 1.516 2.357 1.00 90.75 90 LEU A CA 1
ATOM 698 C C . LEU A 1 90 ? -9.663 0.047 1.937 1.00 90.75 90 LEU A C 1
ATOM 700 O O . LEU A 1 90 ? -8.933 -0.763 2.505 1.00 90.75 90 LEU A O 1
ATOM 704 N N . PRO A 1 91 ? -10.515 -0.330 0.963 1.00 90.31 91 PRO A N 1
ATOM 705 C CA . PRO A 1 91 ? -10.553 -1.701 0.464 1.00 90.31 91 PRO A CA 1
ATOM 706 C C . PRO A 1 91 ? -9.184 -2.203 0.000 1.00 90.31 91 PRO A C 1
ATOM 708 O O . PRO A 1 91 ? -8.746 -3.240 0.494 1.00 90.31 91 PRO A O 1
ATOM 711 N N . ILE A 1 92 ? -8.468 -1.423 -0.822 1.00 93.38 92 ILE A N 1
ATOM 712 C CA . ILE A 1 92 ? -7.108 -1.758 -1.270 1.00 93.38 92 ILE A CA 1
ATOM 713 C C . ILE A 1 92 ? -6.186 -1.948 -0.065 1.00 93.38 92 ILE A C 1
ATOM 715 O O . ILE A 1 92 ? -5.543 -2.984 0.082 1.00 93.38 92 ILE A O 1
ATOM 719 N N . VAL A 1 93 ? -6.141 -0.970 0.841 1.00 94.44 93 VAL A N 1
ATOM 720 C CA . VAL A 1 93 ? -5.280 -1.014 2.031 1.00 94.44 93 VAL A CA 1
ATOM 721 C C . VAL A 1 93 ? -5.548 -2.270 2.856 1.00 94.44 93 VAL A C 1
ATOM 723 O O . VAL A 1 93 ? -4.604 -2.949 3.264 1.00 94.44 93 VAL A O 1
ATOM 726 N N . PHE A 1 94 ? -6.818 -2.603 3.095 1.00 93.19 94 PHE A N 1
ATOM 727 C CA . PHE A 1 94 ? -7.185 -3.760 3.902 1.00 93.19 94 PHE A CA 1
ATOM 728 C C . PHE A 1 94 ? -6.932 -5.097 3.195 1.00 93.19 94 PHE A C 1
ATOM 730 O O . PHE A 1 94 ? -6.563 -6.046 3.888 1.00 93.19 94 PHE A O 1
ATOM 737 N N . ASP A 1 95 ? -6.998 -5.172 1.862 1.00 92.31 95 ASP A N 1
ATOM 738 C CA . ASP A 1 95 ? -6.531 -6.348 1.110 1.00 92.31 95 ASP A CA 1
ATOM 739 C C . ASP A 1 95 ? -5.043 -6.616 1.400 1.00 92.31 95 ASP A C 1
ATOM 741 O O . ASP A 1 95 ? -4.652 -7.735 1.753 1.00 92.31 95 ASP A O 1
ATOM 745 N N . PHE A 1 96 ? -4.211 -5.568 1.373 1.00 95.06 96 PHE A N 1
ATOM 746 C CA . PHE A 1 96 ? -2.790 -5.682 1.718 1.00 95.06 96 PHE A CA 1
ATOM 747 C C . PHE A 1 96 ? -2.556 -6.013 3.201 1.00 95.06 96 PHE A C 1
ATOM 749 O O . PHE A 1 96 ? -1.639 -6.773 3.515 1.00 95.06 96 PHE A O 1
ATOM 756 N N . VAL A 1 97 ? -3.378 -5.499 4.126 1.00 94.94 97 VAL A N 1
ATOM 757 C CA . VAL A 1 97 ? -3.318 -5.868 5.557 1.00 94.94 97 VAL A CA 1
ATOM 758 C C . VAL A 1 97 ? -3.594 -7.361 5.754 1.00 94.94 97 VAL A C 1
ATOM 760 O O . VAL A 1 97 ? -2.901 -8.021 6.529 1.00 94.94 97 VAL A O 1
ATOM 763 N N . ILE A 1 98 ? -4.606 -7.904 5.077 1.00 91.31 98 ILE A N 1
ATOM 764 C CA . ILE A 1 98 ? -5.074 -9.285 5.265 1.00 91.31 98 ILE A CA 1
ATOM 765 C C . ILE A 1 98 ? -4.058 -10.306 4.753 1.00 91.31 98 ILE A C 1
ATOM 767 O O . ILE A 1 98 ? -3.837 -11.344 5.397 1.00 91.31 98 ILE A O 1
ATOM 771 N N . GLU A 1 99 ? -3.423 -10.002 3.623 1.00 91.25 99 GLU A N 1
ATOM 772 C CA . GLU A 1 99 ? -2.428 -10.872 2.997 1.00 91.25 99 GLU A CA 1
ATOM 773 C C . GLU A 1 99 ? -1.039 -10.778 3.647 1.00 91.25 99 GLU A C 1
ATOM 775 O O . GLU A 1 99 ? -0.215 -11.689 3.491 1.00 91.25 99 GLU A O 1
ATOM 780 N N . GLU A 1 100 ? -0.774 -9.737 4.444 1.00 94.00 100 GLU A N 1
ATOM 781 C CA . GLU A 1 100 ? 0.536 -9.532 5.053 1.00 94.00 100 GLU A CA 1
ATOM 782 C C . GLU A 1 100 ? 0.914 -10.641 6.057 1.00 94.00 100 GLU A C 1
ATOM 784 O O . GLU A 1 100 ? 0.127 -11.190 6.837 1.00 94.00 100 GLU A O 1
ATOM 789 N N . SER A 1 101 ? 2.196 -10.994 6.012 1.00 92.44 101 SER A N 1
ATOM 790 C CA . SER A 1 101 ? 2.838 -12.000 6.849 1.00 92.44 101 SER A CA 1
ATOM 791 C C . SER A 1 101 ? 3.648 -11.409 8.007 1.00 92.44 101 SER A C 1
ATOM 793 O O . SER A 1 101 ? 3.842 -12.096 9.011 1.00 92.44 101 SER A O 1
ATOM 795 N N . GLN A 1 102 ? 4.124 -10.167 7.881 1.00 95.25 102 GLN A N 1
ATOM 796 C CA . GLN A 1 102 ? 4.965 -9.473 8.855 1.00 95.25 102 GLN A CA 1
ATOM 797 C C . GLN A 1 102 ? 4.190 -8.347 9.548 1.00 95.25 102 GLN A C 1
ATOM 799 O O . GLN A 1 102 ? 4.008 -7.272 8.984 1.00 95.25 102 GLN A O 1
ATOM 804 N N . GLU A 1 103 ? 3.809 -8.564 10.809 1.00 95.56 103 GLU A N 1
ATOM 805 C CA . GLU A 1 103 ? 3.039 -7.603 11.622 1.00 95.56 103 GLU A CA 1
ATOM 806 C C . GLU A 1 103 ? 3.662 -6.201 11.677 1.00 95.56 103 GLU A C 1
ATOM 808 O O . GLU A 1 103 ? 2.973 -5.184 11.640 1.00 95.56 103 GLU A O 1
ATOM 813 N N . GLU A 1 104 ? 4.991 -6.137 11.698 1.00 94.62 104 GLU A N 1
ATOM 814 C CA . GLU A 1 104 ? 5.755 -4.891 11.710 1.00 94.62 104 GLU A CA 1
ATOM 815 C C . GLU A 1 104 ? 5.507 -4.013 10.474 1.00 94.62 104 GLU A C 1
ATOM 817 O O . GLU A 1 104 ? 5.702 -2.799 10.555 1.00 94.62 104 GLU A O 1
ATOM 822 N N . LYS A 1 105 ? 5.070 -4.594 9.344 1.00 95.75 105 LYS A N 1
ATOM 823 C CA . LYS A 1 105 ? 4.764 -3.851 8.113 1.00 95.75 105 LYS A CA 1
ATOM 824 C C . LYS A 1 105 ? 3.422 -3.137 8.161 1.00 95.75 105 LYS A C 1
ATOM 826 O O . LYS A 1 105 ? 3.254 -2.166 7.427 1.00 95.75 105 LYS A O 1
ATOM 831 N N . ILE A 1 106 ? 2.510 -3.540 9.049 1.00 97.06 106 ILE A N 1
ATOM 832 C CA . ILE A 1 106 ? 1.177 -2.931 9.151 1.00 97.06 106 ILE A CA 1
ATOM 833 C C . ILE A 1 106 ? 1.273 -1.420 9.386 1.00 97.06 106 ILE A C 1
ATOM 835 O O . ILE A 1 106 ? 0.551 -0.658 8.754 1.00 97.06 106 ILE A O 1
ATOM 839 N N . LYS A 1 107 ? 2.241 -0.956 10.189 1.00 95.69 107 LYS A N 1
ATOM 840 C CA . LYS A 1 107 ? 2.470 0.485 10.392 1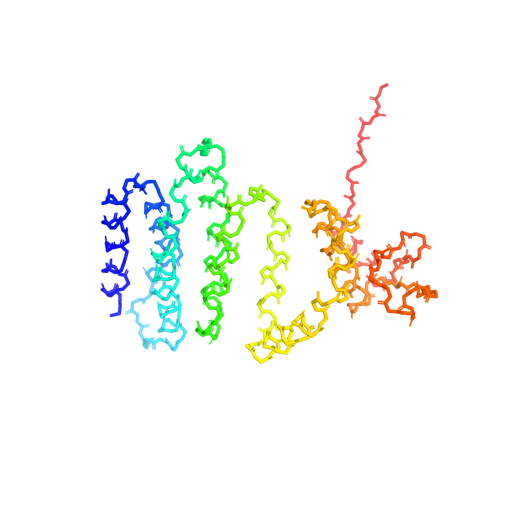.00 95.69 107 LYS A CA 1
ATOM 841 C C . LYS A 1 107 ? 2.804 1.227 9.090 1.00 95.69 107 LYS A C 1
ATOM 843 O O . LYS A 1 107 ? 2.349 2.345 8.899 1.00 95.69 107 LYS A O 1
ATOM 848 N N . TYR A 1 108 ? 3.577 0.619 8.185 1.00 96.31 108 TYR A N 1
ATOM 849 C CA . TYR A 1 108 ? 3.937 1.239 6.906 1.00 96.31 108 TYR A CA 1
ATOM 850 C C . TYR A 1 108 ? 2.761 1.217 5.929 1.00 96.31 108 TYR A C 1
ATOM 852 O O . TYR A 1 108 ? 2.543 2.203 5.234 1.00 96.31 108 TYR A O 1
ATOM 860 N N . ILE A 1 109 ? 1.977 0.131 5.928 1.00 96.38 109 ILE A N 1
ATOM 861 C CA . ILE A 1 109 ? 0.741 0.017 5.142 1.00 96.38 109 ILE A CA 1
ATOM 862 C C . ILE A 1 109 ? -0.244 1.125 5.539 1.00 96.38 109 ILE A C 1
ATOM 864 O O . ILE A 1 109 ? -0.754 1.829 4.669 1.00 96.38 109 ILE A O 1
ATOM 868 N N . ILE A 1 110 ? -0.459 1.331 6.842 1.00 94.75 110 ILE A N 1
ATOM 869 C CA . ILE A 1 110 ? -1.354 2.380 7.345 1.00 94.75 110 ILE A CA 1
ATOM 870 C C . ILE A 1 110 ? -0.789 3.780 7.101 1.00 94.75 110 ILE A C 1
ATOM 872 O O . ILE A 1 110 ? -1.526 4.642 6.639 1.00 94.75 110 ILE A O 1
ATOM 876 N N . ASN A 1 111 ? 0.509 4.012 7.319 1.00 93.00 111 ASN A N 1
ATOM 877 C CA . ASN A 1 111 ? 1.121 5.310 7.013 1.00 93.00 111 ASN A CA 1
ATOM 878 C C . ASN A 1 111 ? 0.982 5.683 5.529 1.00 93.00 111 ASN A C 1
ATOM 880 O O . ASN A 1 111 ? 0.746 6.846 5.221 1.00 93.00 111 ASN A O 1
ATOM 884 N N . GLY A 1 112 ? 1.087 4.708 4.618 1.00 92.31 112 GLY A N 1
ATOM 885 C CA . GLY A 1 112 ? 0.791 4.921 3.201 1.00 92.31 112 GLY A CA 1
ATOM 886 C C . GLY A 1 112 ? -0.632 5.439 2.991 1.00 92.31 112 GLY A C 1
ATOM 887 O O . GLY A 1 112 ? -0.814 6.438 2.309 1.00 92.31 112 GLY A O 1
ATOM 888 N N . ALA A 1 113 ? -1.620 4.834 3.656 1.00 90.94 113 ALA A N 1
ATOM 889 C CA . ALA A 1 113 ? -3.025 5.211 3.525 1.00 90.94 113 ALA A CA 1
ATOM 890 C C . ALA A 1 113 ? -3.269 6.633 4.035 1.00 90.94 113 ALA A C 1
ATOM 892 O O . ALA A 1 113 ? -3.993 7.399 3.408 1.00 90.94 113 ALA A O 1
ATOM 893 N N . ILE A 1 114 ? -2.628 6.997 5.150 1.00 88.88 114 ILE A N 1
ATOM 894 C CA . ILE A 1 114 ? -2.727 8.347 5.711 1.00 88.88 114 ILE A CA 1
ATOM 895 C C . ILE A 1 114 ? -2.126 9.367 4.753 1.00 88.88 114 ILE A C 1
ATOM 897 O O . ILE A 1 114 ? -2.782 10.357 4.447 1.00 88.88 114 ILE A O 1
ATOM 901 N N . ASN A 1 115 ? -0.942 9.088 4.207 1.00 88.12 115 ASN A N 1
ATOM 902 C CA . ASN A 1 115 ? -0.330 9.973 3.224 1.00 88.12 115 ASN A CA 1
ATOM 903 C C . ASN A 1 115 ? -1.248 10.166 2.009 1.00 88.12 115 ASN A C 1
ATOM 905 O O . ASN A 1 115 ? -1.466 11.302 1.613 1.00 88.12 115 ASN A O 1
ATOM 909 N N . LEU A 1 116 ? -1.845 9.099 1.461 1.00 87.56 116 LEU A N 1
ATOM 910 C CA . LEU A 1 116 ? -2.775 9.207 0.324 1.00 87.56 116 LEU A CA 1
ATOM 911 C C . LEU A 1 116 ? -3.941 10.168 0.603 1.00 87.56 116 LEU A C 1
ATOM 913 O O . LEU A 1 116 ? -4.313 10.944 -0.275 1.00 87.56 116 LEU A O 1
ATOM 917 N N . ILE A 1 117 ? -4.477 10.136 1.826 1.00 83.56 117 ILE A N 1
ATOM 918 C CA . ILE A 1 117 ? -5.544 11.034 2.290 1.00 83.56 117 ILE A CA 1
ATOM 919 C C . ILE A 1 117 ? -5.021 12.472 2.449 1.00 83.56 117 ILE A C 1
ATOM 921 O O . ILE A 1 117 ? -5.723 13.422 2.118 1.00 83.56 117 ILE A O 1
ATOM 925 N N . GLU A 1 118 ? -3.798 12.661 2.946 1.00 80.75 118 GLU A N 1
ATOM 926 C CA . GLU A 1 118 ? -3.213 13.989 3.174 1.00 80.75 118 GLU A CA 1
ATOM 927 C C . GLU A 1 118 ? -2.871 14.729 1.872 1.00 80.75 118 GLU A C 1
ATOM 929 O O . GLU A 1 118 ? -3.166 15.926 1.756 1.00 80.75 118 GLU A O 1
ATOM 934 N N . ILE A 1 119 ? -2.281 14.032 0.894 1.00 77.12 119 ILE A N 1
ATOM 935 C CA . ILE A 1 119 ? -1.826 14.614 -0.382 1.00 77.12 119 ILE A CA 1
ATOM 936 C C . ILE A 1 119 ? -2.832 14.467 -1.537 1.00 77.12 119 ILE A C 1
ATOM 938 O O . ILE A 1 119 ? -2.495 14.790 -2.672 1.00 77.12 119 ILE A O 1
ATOM 942 N N . ASP A 1 120 ? -4.061 14.025 -1.246 1.00 74.25 120 ASP A N 1
ATOM 943 C CA . ASP A 1 120 ? -5.176 13.890 -2.198 1.00 74.25 120 ASP A CA 1
ATOM 944 C C . ASP A 1 120 ? -4.833 13.074 -3.461 1.00 74.25 120 ASP A C 1
ATOM 946 O O . ASP A 1 120 ? -5.249 13.413 -4.572 1.00 74.25 120 ASP A O 1
ATOM 950 N N . ILE A 1 121 ? -4.080 11.977 -3.319 1.00 76.06 121 ILE A N 1
ATOM 951 C CA . ILE A 1 121 ? -3.861 11.061 -4.448 1.00 76.06 121 ILE A CA 1
ATOM 952 C C . ILE A 1 121 ? -5.161 10.304 -4.733 1.00 76.06 121 ILE A C 1
ATOM 954 O O . ILE A 1 121 ? -5.656 9.554 -3.892 1.00 76.06 121 ILE A O 1
ATOM 958 N N . THR A 1 122 ? -5.673 10.458 -5.955 1.00 80.75 122 THR A N 1
ATOM 959 C CA . THR A 1 122 ? -6.916 9.823 -6.426 1.00 80.75 122 THR A CA 1
ATOM 960 C C . THR A 1 122 ? -6.709 8.782 -7.528 1.00 80.75 122 THR A C 1
ATOM 962 O O . THR A 1 122 ? -7.674 8.184 -8.000 1.00 80.75 122 THR A O 1
ATOM 965 N N . ASP A 1 123 ? -5.465 8.529 -7.938 1.00 86.50 123 ASP A N 1
ATOM 966 C CA . ASP A 1 123 ? -5.151 7.521 -8.953 1.00 86.50 123 ASP A CA 1
ATOM 967 C C . ASP A 1 123 ? -4.974 6.140 -8.314 1.00 86.50 123 ASP A C 1
ATOM 969 O O . ASP A 1 123 ? -4.027 5.875 -7.569 1.00 86.50 123 ASP A O 1
ATOM 973 N N . GLU A 1 124 ? -5.923 5.258 -8.616 1.00 88.94 124 GLU A N 1
ATOM 974 C CA . GLU A 1 124 ? -5.982 3.889 -8.111 1.00 88.94 124 GLU A CA 1
ATOM 975 C C . GLU A 1 124 ? -4.780 3.040 -8.558 1.00 88.94 124 GLU A C 1
ATOM 977 O O . GLU A 1 124 ? -4.241 2.276 -7.755 1.00 88.94 124 GLU A O 1
ATOM 982 N N . ASP A 1 125 ? -4.298 3.210 -9.792 1.00 87.25 125 ASP A N 1
ATOM 983 C CA . ASP A 1 125 ? -3.150 2.464 -10.313 1.00 87.25 125 ASP A CA 1
ATOM 984 C C . ASP A 1 125 ? -1.856 2.899 -9.616 1.00 87.25 125 ASP A C 1
ATOM 986 O O . ASP A 1 125 ? -1.004 2.061 -9.289 1.00 87.25 125 ASP A O 1
ATOM 990 N N . LEU A 1 126 ? -1.703 4.198 -9.342 1.00 87.56 126 LEU A N 1
ATOM 991 C CA . LEU A 1 126 ? -0.574 4.727 -8.578 1.00 87.56 126 LEU A CA 1
ATOM 992 C C . LEU A 1 126 ? -0.549 4.133 -7.161 1.00 87.56 126 LEU A C 1
ATOM 994 O O . LEU A 1 126 ? 0.490 3.642 -6.708 1.00 87.56 126 LEU A O 1
ATOM 998 N N . ILE A 1 127 ? -1.706 4.119 -6.492 1.00 91.25 127 ILE A N 1
ATOM 999 C CA . ILE A 1 127 ? -1.887 3.535 -5.157 1.00 91.25 127 ILE A CA 1
ATOM 1000 C C . ILE A 1 127 ? -1.506 2.051 -5.167 1.00 91.25 127 ILE A C 1
ATOM 1002 O O . ILE A 1 127 ? -0.664 1.621 -4.371 1.00 91.25 127 ILE A O 1
ATOM 1006 N N . LEU A 1 128 ? -2.075 1.276 -6.094 1.00 93.25 128 LEU A N 1
ATOM 1007 C CA . LEU A 1 128 ? -1.806 -0.155 -6.222 1.00 93.25 128 LEU A CA 1
ATOM 1008 C C . LEU A 1 128 ? -0.321 -0.434 -6.449 1.00 93.25 128 LEU A C 1
ATOM 1010 O O . LEU A 1 128 ? 0.219 -1.337 -5.817 1.00 93.25 128 LEU A O 1
ATOM 1014 N N . ASN A 1 129 ? 0.375 0.357 -7.274 1.00 91.25 129 ASN A N 1
ATOM 1015 C CA . ASN A 1 129 ? 1.808 0.168 -7.509 1.00 91.25 129 ASN A CA 1
ATOM 1016 C C . ASN A 1 129 ? 2.643 0.346 -6.234 1.00 91.25 129 ASN A C 1
ATOM 1018 O O . ASN A 1 129 ? 3.528 -0.472 -5.967 1.00 91.25 129 ASN A O 1
ATOM 1022 N N . TYR A 1 130 ? 2.373 1.373 -5.424 1.00 92.00 130 TYR A N 1
ATOM 1023 C CA . TYR A 1 130 ? 3.102 1.568 -4.168 1.00 92.00 130 TYR A CA 1
ATOM 1024 C C . TYR A 1 130 ? 2.874 0.418 -3.183 1.00 92.00 130 TYR A C 1
ATOM 1026 O O . TYR A 1 130 ? 3.839 -0.090 -2.597 1.00 92.00 130 TYR A O 1
ATOM 1034 N N . TYR A 1 131 ? 1.631 -0.044 -3.034 1.00 94.94 131 TYR A N 1
ATOM 1035 C CA . TYR A 1 131 ? 1.332 -1.180 -2.163 1.00 94.94 131 TYR A CA 1
ATOM 1036 C C . TYR A 1 131 ? 1.877 -2.508 -2.708 1.00 94.94 131 TYR A C 1
ATOM 1038 O O . TYR A 1 131 ? 2.427 -3.299 -1.938 1.00 94.94 131 TYR A O 1
ATOM 1046 N N . ASP A 1 132 ? 1.848 -2.726 -4.024 1.00 94.62 132 ASP A N 1
ATOM 1047 C CA . ASP A 1 132 ? 2.482 -3.866 -4.692 1.00 94.62 132 ASP A CA 1
ATOM 1048 C C . ASP A 1 132 ? 3.984 -3.920 -4.408 1.00 94.62 132 ASP A C 1
ATOM 1050 O O . ASP A 1 132 ? 4.527 -4.992 -4.122 1.00 94.62 132 ASP A O 1
ATOM 1054 N N . ILE A 1 133 ? 4.674 -2.778 -4.491 1.00 93.88 133 ILE A N 1
ATOM 1055 C CA . ILE A 1 133 ? 6.102 -2.679 -4.172 1.00 93.88 133 ILE A CA 1
ATOM 1056 C C . ILE A 1 133 ? 6.318 -3.012 -2.699 1.00 93.88 133 ILE A C 1
ATOM 1058 O O . ILE A 1 133 ? 7.135 -3.880 -2.386 1.00 93.88 133 ILE A O 1
ATOM 1062 N N . LEU A 1 134 ? 5.559 -2.381 -1.797 1.00 95.56 134 LEU A N 1
ATOM 1063 C CA . LEU A 1 134 ? 5.673 -2.630 -0.363 1.00 95.56 134 LEU A CA 1
ATOM 1064 C C . LEU A 1 134 ? 5.427 -4.106 -0.030 1.00 95.56 134 LEU A C 1
ATOM 1066 O O . LEU A 1 134 ? 6.152 -4.667 0.789 1.00 95.56 134 LEU A O 1
ATOM 1070 N N . SER A 1 135 ? 4.459 -4.763 -0.672 1.00 94.81 135 SER A N 1
ATOM 1071 C CA . SER A 1 135 ? 4.125 -6.173 -0.429 1.00 94.81 135 SER A CA 1
ATOM 1072 C C . SER A 1 135 ? 5.284 -7.129 -0.735 1.00 94.81 135 SER A C 1
ATOM 1074 O O . SER A 1 135 ? 5.482 -8.114 -0.022 1.00 94.81 135 SER A O 1
ATOM 1076 N N . LYS A 1 136 ? 6.110 -6.795 -1.734 1.00 94.56 136 LYS A N 1
ATOM 1077 C CA . LYS A 1 136 ? 7.272 -7.590 -2.161 1.00 94.56 136 LYS A CA 1
ATOM 1078 C C . LYS A 1 136 ? 8.493 -7.408 -1.266 1.00 94.56 136 LYS A C 1
ATOM 1080 O O . LYS A 1 136 ? 9.357 -8.281 -1.257 1.00 94.56 136 LYS A O 1
ATOM 1085 N N . LEU A 1 137 ? 8.567 -6.308 -0.517 1.00 94.31 137 LEU A N 1
ATOM 1086 C CA . LEU A 1 137 ? 9.678 -6.031 0.389 1.00 94.31 137 LEU A CA 1
ATOM 1087 C C . LEU A 1 137 ? 9.471 -6.720 1.740 1.00 94.31 137 LEU A C 1
ATOM 1089 O O . LEU A 1 137 ? 8.396 -6.659 2.349 1.00 94.31 137 LEU A O 1
ATOM 1093 N N . ARG A 1 138 ? 10.534 -7.343 2.250 1.00 94.44 138 ARG A N 1
ATOM 1094 C CA . ARG A 1 138 ? 10.625 -7.760 3.650 1.00 94.44 138 ARG A CA 1
ATOM 1095 C C . ARG A 1 138 ? 11.058 -6.583 4.513 1.00 94.44 138 ARG A C 1
ATOM 1097 O O . ARG A 1 138 ? 11.699 -5.652 4.039 1.00 94.44 138 ARG A O 1
ATOM 1104 N N . ILE A 1 139 ? 10.801 -6.667 5.818 1.00 93.88 139 ILE A N 1
ATOM 1105 C CA . ILE A 1 139 ? 11.278 -5.654 6.784 1.00 93.88 139 ILE A CA 1
ATOM 1106 C C . ILE A 1 139 ? 12.782 -5.369 6.651 1.00 93.88 139 ILE A C 1
ATOM 1108 O O . ILE A 1 139 ? 13.192 -4.216 6.723 1.00 93.88 139 ILE A O 1
ATOM 1112 N N . LYS A 1 140 ? 13.610 -6.396 6.415 1.00 91.44 140 LYS A N 1
ATOM 1113 C CA . LYS A 1 140 ? 15.053 -6.198 6.213 1.00 91.44 140 LYS A CA 1
ATOM 1114 C C . LYS A 1 140 ? 15.356 -5.355 4.972 1.00 91.44 140 LYS A C 1
ATOM 1116 O O . LYS A 1 140 ? 16.204 -4.476 5.055 1.00 91.44 140 LYS A O 1
ATOM 1121 N N . ASP A 1 141 ? 14.639 -5.583 3.874 1.00 93.56 141 ASP A N 1
ATOM 1122 C CA . ASP A 1 141 ? 14.794 -4.804 2.641 1.00 93.56 141 ASP A CA 1
ATOM 1123 C C . ASP A 1 141 ? 14.379 -3.345 2.870 1.00 93.56 141 ASP A C 1
ATOM 1125 O O . ASP A 1 141 ? 15.075 -2.427 2.448 1.00 93.56 141 ASP A O 1
ATOM 1129 N N . ILE A 1 142 ? 13.279 -3.131 3.605 1.00 91.75 142 ILE A N 1
ATOM 1130 C CA . ILE A 1 142 ? 12.796 -1.794 3.983 1.00 91.75 142 ILE A CA 1
ATOM 1131 C C . ILE A 1 142 ? 13.842 -1.057 4.828 1.00 91.75 142 ILE A C 1
ATOM 1133 O O . ILE A 1 142 ? 14.108 0.112 4.572 1.00 91.75 142 ILE A O 1
ATOM 1137 N N . ASN A 1 143 ? 14.457 -1.725 5.806 1.00 88.38 143 ASN A N 1
ATOM 1138 C CA . ASN A 1 143 ? 15.481 -1.106 6.651 1.00 88.38 143 ASN A CA 1
ATOM 1139 C C . ASN A 1 143 ? 16.707 -0.686 5.834 1.00 88.38 143 ASN A C 1
ATOM 1141 O O . ASN A 1 143 ? 17.1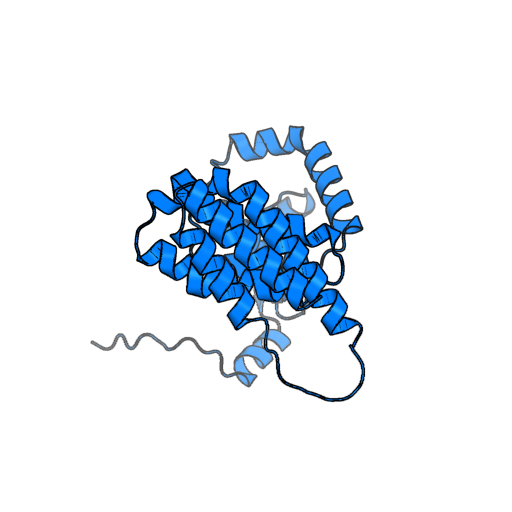32 0.458 5.935 1.00 88.38 143 ASN A O 1
ATOM 1145 N N . ILE A 1 144 ? 17.205 -1.566 4.958 1.00 88.06 144 ILE A N 1
ATOM 1146 C CA . ILE A 1 144 ? 18.319 -1.237 4.056 1.00 88.06 144 ILE A CA 1
ATOM 1147 C C . ILE A 1 144 ? 17.951 -0.048 3.158 1.00 88.06 144 ILE A C 1
ATOM 1149 O O . ILE A 1 144 ? 18.757 0.859 2.971 1.00 88.06 144 ILE A O 1
ATOM 1153 N N . LEU A 1 145 ? 16.726 -0.017 2.621 1.00 86.81 145 LEU A N 1
ATOM 1154 C CA . LEU A 1 145 ? 16.257 1.100 1.801 1.00 86.81 145 LEU A CA 1
ATOM 1155 C C . LEU A 1 145 ? 16.222 2.419 2.589 1.00 86.81 145 LEU A C 1
ATOM 1157 O O . LEU A 1 145 ? 16.609 3.458 2.056 1.00 86.81 145 LEU A O 1
ATOM 1161 N N . ILE A 1 146 ? 15.782 2.384 3.850 1.00 84.12 146 ILE A N 1
ATOM 1162 C CA . ILE A 1 146 ? 15.784 3.550 4.742 1.00 84.12 146 ILE A CA 1
ATOM 1163 C C . ILE A 1 146 ? 17.215 4.025 5.005 1.00 84.12 146 ILE A C 1
ATOM 1165 O O . ILE A 1 146 ? 17.458 5.228 4.923 1.00 84.12 146 ILE A O 1
ATOM 1169 N N . ASP A 1 147 ? 18.152 3.118 5.280 1.00 82.50 147 ASP A N 1
ATOM 1170 C CA . ASP A 1 147 ? 19.557 3.459 5.534 1.00 82.50 147 ASP A CA 1
ATOM 1171 C C . ASP A 1 147 ? 20.180 4.135 4.304 1.00 82.50 147 ASP A C 1
ATOM 1173 O O . ASP A 1 147 ? 20.709 5.244 4.400 1.00 82.50 147 ASP A O 1
ATOM 1177 N N . LEU A 1 148 ? 19.991 3.547 3.117 1.00 79.75 148 LEU A N 1
ATOM 1178 C CA . LEU A 1 148 ? 20.439 4.132 1.849 1.00 79.75 148 LEU A CA 1
ATOM 1179 C C . LEU A 1 148 ? 19.813 5.510 1.599 1.00 79.75 148 LEU A C 1
ATOM 1181 O O . LEU A 1 148 ? 20.499 6.439 1.165 1.00 79.75 148 LEU A O 1
ATOM 1185 N N . TYR A 1 149 ? 18.520 5.679 1.889 1.00 78.50 149 TYR A N 1
ATOM 1186 C CA . TYR A 1 149 ? 17.838 6.970 1.783 1.00 78.50 149 TYR A CA 1
ATOM 1187 C C . TYR A 1 149 ? 18.410 8.014 2.759 1.00 78.50 149 TYR A C 1
ATOM 1189 O O . TYR A 1 149 ? 18.561 9.186 2.410 1.00 78.50 149 TYR A O 1
ATOM 1197 N N . GLN A 1 150 ? 18.760 7.613 3.983 1.00 75.25 150 GLN A N 1
ATOM 1198 C CA . GLN A 1 150 ? 19.354 8.508 4.977 1.00 75.25 150 GLN A CA 1
ATOM 1199 C C . GLN A 1 150 ? 20.778 8.929 4.605 1.00 75.25 150 GLN A C 1
ATOM 1201 O O . GLN A 1 150 ? 21.112 10.110 4.724 1.00 75.25 150 GLN A O 1
ATOM 1206 N N . GLU A 1 151 ? 21.599 8.002 4.117 1.00 73.88 151 GLU A N 1
ATOM 1207 C CA . GLU A 1 151 ? 22.963 8.281 3.655 1.00 73.88 151 GLU A CA 1
ATOM 1208 C C . GLU A 1 151 ? 22.967 9.212 2.441 1.00 73.88 151 GLU A C 1
ATOM 1210 O O . GLU A 1 151 ? 23.729 10.181 2.369 1.00 73.88 151 GLU A O 1
ATOM 1215 N N . SER A 1 152 ? 22.043 8.974 1.513 1.00 68.56 152 SER A N 1
ATOM 1216 C CA . SER A 1 152 ? 21.882 9.794 0.317 1.00 68.56 152 SER A CA 1
ATOM 1217 C C . SER A 1 152 ? 21.172 11.120 0.585 1.00 68.56 152 SER A C 1
ATOM 1219 O O . SER A 1 152 ? 21.183 11.981 -0.284 1.00 68.56 152 SER A O 1
ATOM 1221 N N . LYS A 1 153 ? 20.641 11.376 1.788 1.00 62.47 153 LYS A N 1
ATOM 1222 C CA . LYS A 1 153 ? 19.834 12.569 2.115 1.00 62.47 153 LYS A CA 1
ATOM 1223 C C . LYS A 1 153 ? 20.531 13.905 1.823 1.00 62.47 153 LYS A C 1
ATOM 1225 O O . LYS A 1 153 ? 19.858 14.877 1.490 1.00 62.47 153 LYS A O 1
ATOM 1230 N N . LYS A 1 154 ? 21.870 13.966 1.908 1.00 55.62 154 LYS A N 1
ATOM 1231 C CA . LYS A 1 154 ? 22.664 15.153 1.514 1.00 55.62 154 LYS A CA 1
ATOM 1232 C C . LYS A 1 154 ? 22.714 15.361 -0.006 1.00 55.62 154 LYS A C 1
ATOM 1234 O O . LYS A 1 154 ? 22.662 16.500 -0.445 1.00 55.62 154 LYS A O 1
ATOM 1239 N N . MET A 1 155 ? 22.779 14.281 -0.783 1.00 56.84 155 MET A N 1
ATOM 1240 C CA . MET A 1 155 ? 22.762 14.288 -2.252 1.00 56.84 155 MET A CA 1
ATOM 1241 C C . MET A 1 155 ? 21.331 14.431 -2.798 1.00 56.84 155 MET A C 1
ATOM 1243 O O . MET A 1 155 ? 21.088 15.136 -3.765 1.00 56.84 155 MET A O 1
ATOM 1247 N N . ILE A 1 156 ? 20.349 13.826 -2.132 1.00 57.50 156 ILE A N 1
ATOM 1248 C CA . ILE A 1 156 ? 18.920 13.954 -2.427 1.00 57.50 156 ILE A CA 1
ATOM 1249 C C . ILE A 1 156 ? 18.449 15.397 -2.234 1.00 57.50 156 ILE A C 1
ATOM 1251 O O . ILE A 1 156 ? 17.595 15.849 -2.984 1.00 57.50 156 ILE A O 1
ATOM 1255 N N . ARG A 1 157 ? 19.003 16.147 -1.271 1.00 51.19 157 ARG A N 1
ATOM 1256 C CA . ARG A 1 157 ? 18.633 17.553 -1.060 1.00 51.19 157 ARG A CA 1
ATOM 1257 C C . ARG A 1 157 ? 18.925 18.422 -2.286 1.00 51.19 157 ARG A C 1
ATOM 1259 O O . ARG A 1 157 ? 18.059 19.197 -2.654 1.00 51.19 157 ARG A O 1
ATOM 1266 N N . SER A 1 158 ? 20.057 18.223 -2.969 1.00 50.59 158 SER A N 1
ATOM 1267 C CA . SER A 1 158 ? 20.344 18.937 -4.223 1.00 50.59 158 SER A CA 1
ATOM 1268 C C . SER A 1 158 ? 19.432 18.510 -5.379 1.00 50.59 158 SER A C 1
ATOM 1270 O O . SER A 1 158 ? 19.112 19.338 -6.217 1.00 50.59 158 SER A O 1
ATOM 1272 N N . TYR A 1 159 ? 18.954 17.259 -5.403 1.00 51.12 159 TYR A N 1
ATOM 1273 C CA . TYR A 1 159 ? 17.972 16.807 -6.401 1.00 51.12 159 TYR A CA 1
ATOM 1274 C C . TYR A 1 159 ? 16.548 17.326 -6.118 1.00 51.12 159 TYR A C 1
ATOM 1276 O O . TYR A 1 159 ? 15.840 17.716 -7.042 1.00 51.12 159 TYR A O 1
ATOM 1284 N N . LEU A 1 160 ? 16.128 17.354 -4.847 1.00 49.84 160 LEU A N 1
ATOM 1285 C CA . LEU A 1 160 ? 14.799 17.809 -4.414 1.00 49.84 160 LEU A CA 1
ATOM 1286 C C . LEU A 1 160 ? 14.671 19.338 -4.318 1.00 49.84 160 LEU A C 1
ATOM 1288 O O . LEU A 1 160 ? 13.558 19.843 -4.354 1.00 49.84 160 LEU A O 1
ATOM 1292 N N . GLU A 1 161 ? 15.769 20.083 -4.162 1.00 48.28 161 GLU A N 1
ATOM 1293 C CA . GLU A 1 161 ? 15.747 21.556 -4.198 1.00 48.28 161 GLU A CA 1
ATOM 1294 C C . GLU A 1 161 ? 15.628 22.095 -5.641 1.00 48.28 161 GLU A C 1
ATOM 1296 O O . GLU A 1 161 ? 15.132 23.202 -5.830 1.00 48.28 161 GLU A O 1
ATOM 1301 N N . GLU A 1 162 ? 15.994 21.303 -6.660 1.00 46.62 162 GLU A N 1
ATOM 1302 C CA . GLU A 1 162 ? 15.786 21.630 -8.085 1.00 46.62 162 GLU A CA 1
ATOM 1303 C C . GLU A 1 162 ? 14.439 21.139 -8.644 1.00 46.62 162 GLU A C 1
ATOM 1305 O O . GLU A 1 162 ? 13.962 21.653 -9.656 1.00 46.62 162 GLU A O 1
ATOM 1310 N N . THR A 1 163 ? 13.802 20.163 -7.993 1.00 47.06 163 THR A N 1
ATOM 1311 C CA . THR A 1 163 ? 12.506 19.623 -8.410 1.00 47.06 163 THR A CA 1
ATOM 1312 C C . THR A 1 163 ? 11.485 19.782 -7.298 1.00 47.06 163 THR A C 1
ATOM 1314 O O . THR A 1 163 ? 11.456 19.033 -6.324 1.00 47.06 163 THR A O 1
ATOM 1317 N N . ASP A 1 164 ? 10.614 20.771 -7.479 1.00 49.56 164 ASP A N 1
ATOM 1318 C CA . ASP A 1 164 ? 9.393 20.941 -6.703 1.00 49.56 164 ASP A CA 1
ATOM 1319 C C . ASP A 1 164 ? 8.718 19.564 -6.543 1.00 49.56 164 ASP A C 1
ATOM 1321 O O . ASP A 1 164 ? 8.581 18.830 -7.534 1.00 49.56 164 ASP A O 1
ATOM 1325 N N . ARG A 1 165 ? 8.389 19.159 -5.303 1.00 52.00 165 ARG A N 1
ATOM 1326 C CA . ARG A 1 165 ? 7.773 17.854 -4.977 1.00 52.00 165 ARG A CA 1
ATOM 1327 C C . ARG A 1 165 ? 6.356 17.809 -5.540 1.00 52.00 165 ARG A C 1
ATOM 1329 O O . ARG A 1 165 ? 5.368 17.922 -4.826 1.00 52.00 165 ARG A O 1
ATOM 1336 N N . THR A 1 166 ? 6.273 17.710 -6.852 1.00 58.12 166 THR A N 1
ATOM 1337 C CA . THR A 1 166 ? 5.034 17.684 -7.603 1.00 58.12 166 THR A CA 1
ATOM 1338 C C . THR A 1 166 ? 4.614 16.239 -7.787 1.00 58.12 166 THR A C 1
ATOM 1340 O O . THR A 1 166 ? 5.447 15.360 -8.012 1.00 58.12 166 THR A O 1
ATOM 1343 N N . ILE A 1 167 ? 3.303 16.015 -7.775 1.00 54.94 167 ILE A N 1
ATOM 1344 C CA . ILE A 1 167 ? 2.649 14.747 -8.124 1.00 54.94 167 ILE A CA 1
ATOM 1345 C C . ILE A 1 167 ? 3.235 14.151 -9.425 1.00 54.94 167 ILE A C 1
ATOM 1347 O O . ILE A 1 167 ? 3.415 12.944 -9.555 1.00 54.94 167 ILE A O 1
ATOM 1351 N N . LYS A 1 168 ? 3.635 15.002 -10.380 1.00 60.12 168 LYS A N 1
ATOM 1352 C CA . LYS A 1 168 ? 4.285 14.607 -11.639 1.00 60.12 168 LYS A CA 1
ATOM 1353 C C . LYS A 1 168 ? 5.549 13.752 -11.445 1.00 60.12 168 LYS A C 1
ATOM 1355 O O . LYS A 1 168 ? 5.750 12.805 -12.201 1.00 60.12 168 LYS A O 1
ATOM 1360 N N . ASN A 1 169 ? 6.374 14.054 -10.443 1.00 69.19 169 ASN A N 1
ATOM 1361 C CA . ASN A 1 169 ? 7.604 13.302 -10.173 1.00 69.19 169 ASN A CA 1
ATOM 1362 C C . ASN A 1 169 ? 7.306 11.919 -9.565 1.00 69.19 169 ASN A C 1
ATOM 1364 O O . ASN A 1 169 ? 8.060 10.972 -9.786 1.00 69.19 169 ASN A O 1
ATOM 1368 N N . GLU A 1 170 ? 6.196 11.781 -8.834 1.00 69.25 170 GLU A N 1
ATOM 1369 C CA . GLU A 1 170 ? 5.740 10.495 -8.289 1.00 69.25 170 GLU A CA 1
ATOM 1370 C C . GLU A 1 170 ? 5.256 9.566 -9.408 1.00 69.25 170 GLU A C 1
ATOM 1372 O O . GLU A 1 170 ? 5.677 8.408 -9.475 1.00 69.25 170 GLU A O 1
ATOM 1377 N N . TYR A 1 171 ? 4.474 10.096 -10.355 1.00 72.06 171 TYR A N 1
ATOM 1378 C CA . TYR A 1 171 ? 4.093 9.360 -11.565 1.00 72.06 171 TYR A CA 1
ATOM 1379 C C . TYR A 1 171 ? 5.309 8.922 -12.376 1.00 72.06 171 TYR A C 1
ATOM 1381 O O . TYR A 1 171 ? 5.387 7.765 -12.781 1.00 72.06 171 TYR A O 1
ATOM 1389 N N . GLU A 1 172 ? 6.291 9.805 -12.570 1.00 78.00 172 GLU A N 1
ATOM 1390 C CA . GLU A 1 172 ? 7.508 9.468 -13.309 1.00 78.00 172 GLU A CA 1
ATOM 1391 C C . GLU A 1 172 ? 8.299 8.330 -12.632 1.00 78.00 172 GLU A C 1
ATOM 1393 O O . GLU A 1 172 ? 8.803 7.417 -13.303 1.00 78.00 172 GLU A O 1
ATOM 1398 N N . ALA A 1 173 ? 8.368 8.335 -11.297 1.00 78.06 173 ALA A N 1
ATOM 1399 C CA . ALA A 1 173 ? 9.002 7.273 -10.525 1.00 78.06 173 ALA A CA 1
ATOM 1400 C C . ALA A 1 173 ? 8.261 5.932 -10.670 1.00 78.06 173 ALA A C 1
ATOM 1402 O O . ALA A 1 173 ? 8.901 4.893 -10.875 1.00 78.06 173 ALA A O 1
ATOM 1403 N N . VAL A 1 174 ? 6.925 5.939 -10.618 1.00 81.69 174 VAL A N 1
ATOM 1404 C CA . VAL A 1 174 ? 6.110 4.726 -10.782 1.00 81.69 174 VAL A CA 1
ATOM 1405 C C . VAL A 1 174 ? 6.143 4.208 -12.217 1.00 81.69 174 VAL A C 1
ATOM 1407 O O . VAL A 1 174 ? 6.349 3.013 -12.422 1.00 81.69 174 VAL A O 1
ATOM 1410 N N . GLU A 1 175 ? 6.071 5.070 -13.227 1.00 81.50 175 GLU A N 1
ATOM 1411 C CA . GLU A 1 175 ? 6.263 4.671 -14.624 1.00 81.50 175 GLU A CA 1
ATOM 1412 C C . GLU A 1 175 ? 7.640 4.033 -14.838 1.00 81.50 175 GLU A C 1
ATOM 1414 O O . GLU A 1 175 ? 7.758 2.997 -15.495 1.00 81.50 175 GLU A O 1
ATOM 1419 N N . THR A 1 176 ? 8.689 4.602 -14.238 1.00 83.50 176 THR A N 1
ATOM 1420 C CA . THR A 1 176 ? 10.039 4.026 -14.284 1.00 83.50 176 THR A CA 1
ATOM 1421 C C . THR A 1 176 ? 10.080 2.643 -13.632 1.00 83.50 176 THR A C 1
ATOM 1423 O O . THR A 1 176 ? 10.704 1.724 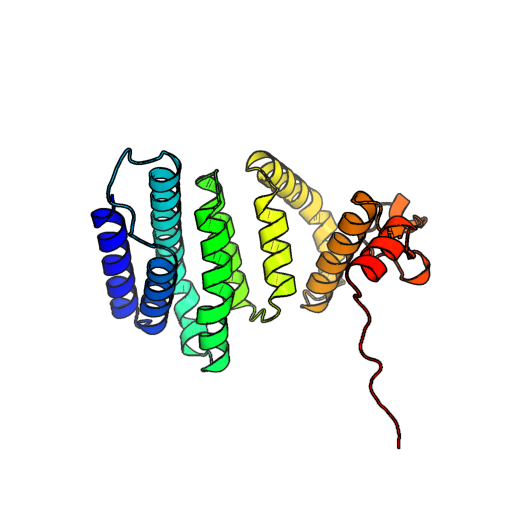-14.173 1.00 83.50 176 THR A O 1
ATOM 1426 N N . HIS A 1 177 ? 9.397 2.458 -12.497 1.00 86.88 177 HIS A N 1
ATOM 1427 C CA . HIS A 1 177 ? 9.239 1.143 -11.875 1.00 86.88 177 HIS A CA 1
ATOM 1428 C C . HIS A 1 177 ? 8.515 0.157 -12.802 1.00 86.88 177 HIS A C 1
ATOM 1430 O O . HIS A 1 177 ? 8.997 -0.962 -12.987 1.00 86.88 177 HIS A O 1
ATOM 1436 N N . ILE A 1 178 ? 7.401 0.566 -13.416 1.00 85.88 178 ILE A N 1
ATOM 1437 C CA . ILE A 1 178 ? 6.610 -0.264 -14.333 1.00 85.88 178 ILE A CA 1
ATOM 1438 C C . ILE A 1 178 ? 7.454 -0.687 -15.539 1.00 85.88 178 ILE A C 1
ATOM 1440 O O . ILE A 1 178 ? 7.462 -1.866 -15.892 1.00 85.88 178 ILE A O 1
ATOM 1444 N N . ILE A 1 179 ? 8.229 0.228 -16.129 1.00 85.88 179 ILE A N 1
ATOM 1445 C CA . ILE A 1 179 ? 9.154 -0.080 -17.228 1.00 85.88 179 ILE A CA 1
ATOM 1446 C C . ILE A 1 179 ? 10.188 -1.120 -16.780 1.00 85.88 179 ILE A C 1
ATOM 1448 O O . ILE A 1 179 ? 10.325 -2.161 -17.418 1.00 85.88 179 ILE A O 1
ATOM 1452 N N . LYS A 1 180 ? 10.862 -0.917 -15.643 1.00 86.56 180 LYS A N 1
ATOM 1453 C CA . LYS A 1 180 ? 11.850 -1.886 -15.129 1.00 86.56 180 LYS A CA 1
ATOM 1454 C C . LYS A 1 180 ? 11.225 -3.249 -14.807 1.00 86.56 180 LYS A C 1
ATOM 1456 O O . LYS A 1 180 ? 11.827 -4.285 -15.082 1.00 86.56 180 LYS A O 1
ATOM 1461 N N . LYS A 1 181 ? 10.002 -3.268 -14.268 1.00 89.38 181 LYS A N 1
ATOM 1462 C CA . LYS A 1 181 ? 9.213 -4.488 -14.038 1.00 89.38 181 LYS A CA 1
ATOM 1463 C C . LYS A 1 181 ? 8.945 -5.213 -15.359 1.00 89.38 181 LYS A C 1
ATOM 1465 O O . LYS A 1 181 ? 9.276 -6.391 -15.467 1.00 89.38 181 LYS A O 1
ATOM 1470 N N . MET A 1 182 ? 8.417 -4.522 -16.371 1.00 90.19 182 MET A N 1
ATOM 1471 C CA . MET A 1 182 ? 8.171 -5.097 -17.701 1.00 90.19 182 MET A CA 1
ATOM 1472 C C . MET A 1 182 ? 9.457 -5.617 -18.355 1.00 90.19 182 MET A C 1
ATOM 1474 O O . MET A 1 182 ? 9.440 -6.684 -18.969 1.00 90.19 182 MET A O 1
ATOM 1478 N N . GLU A 1 183 ? 10.574 -4.905 -18.191 1.00 90.00 183 GLU A N 1
ATOM 1479 C CA . GLU A 1 183 ? 11.885 -5.338 -18.681 1.00 90.00 183 GLU A CA 1
ATOM 1480 C C . GLU A 1 183 ? 12.336 -6.627 -17.982 1.00 90.00 183 GLU A C 1
ATOM 1482 O O . GLU A 1 183 ? 12.674 -7.600 -18.651 1.00 90.00 183 GLU A O 1
ATOM 1487 N N . SER A 1 184 ? 12.255 -6.692 -16.648 1.00 89.06 184 SER A N 1
ATOM 1488 C CA . SER A 1 184 ? 12.599 -7.904 -15.885 1.00 89.06 184 SER A CA 1
ATOM 1489 C C . SER A 1 184 ? 11.718 -9.116 -16.211 1.00 89.06 184 SER A C 1
ATOM 1491 O O . SER A 1 184 ? 12.165 -10.254 -16.090 1.00 89.06 184 SER A O 1
ATOM 1493 N N . MET A 1 185 ? 10.478 -8.884 -16.653 1.00 90.44 185 MET A N 1
ATOM 1494 C CA . MET A 1 185 ? 9.562 -9.928 -17.123 1.00 90.44 185 MET A CA 1
ATOM 1495 C C . MET A 1 185 ? 9.847 -10.354 -18.573 1.00 90.44 185 MET A C 1
ATOM 1497 O O . MET A 1 185 ? 9.193 -11.258 -19.089 1.00 90.44 185 MET A O 1
ATOM 1501 N N . GLY A 1 186 ? 10.796 -9.701 -19.251 1.00 89.00 186 GLY A N 1
ATOM 1502 C CA . GLY A 1 186 ? 11.136 -9.954 -20.647 1.00 89.00 186 GLY A CA 1
ATOM 1503 C C . GLY A 1 186 ? 10.074 -9.471 -21.636 1.00 89.00 186 GLY A C 1
ATOM 1504 O O . GLY A 1 186 ? 10.074 -9.919 -22.781 1.00 89.00 186 GLY A O 1
ATOM 1505 N N . LEU A 1 187 ? 9.160 -8.585 -21.224 1.00 91.88 187 LEU A N 1
ATOM 1506 C CA . LEU A 1 187 ? 8.087 -8.051 -22.078 1.00 91.88 187 LEU A CA 1
ATOM 1507 C C . LEU A 1 187 ? 8.562 -6.891 -22.958 1.00 91.88 187 LEU A C 1
ATOM 1509 O O . LEU A 1 187 ? 8.028 -6.673 -24.044 1.00 91.88 187 LEU A O 1
ATOM 1513 N N . ILE A 1 188 ? 9.584 -6.170 -22.503 1.00 92.75 188 ILE A N 1
ATOM 1514 C CA . ILE A 1 188 ? 10.217 -5.062 -23.221 1.00 92.75 188 ILE A CA 1
ATOM 1515 C C . ILE A 1 188 ? 11.740 -5.147 -23.084 1.00 92.75 188 ILE A C 1
ATOM 1517 O O . ILE A 1 188 ? 12.265 -5.948 -22.310 1.00 92.75 188 ILE A O 1
ATOM 1521 N N . SER A 1 189 ? 12.455 -4.305 -23.817 1.00 88.06 189 SER A N 1
ATOM 1522 C CA . SER A 1 189 ? 13.897 -4.100 -23.672 1.00 88.06 189 SER A CA 1
ATOM 1523 C C . SER A 1 189 ? 14.205 -2.609 -23.610 1.00 88.06 189 SER A C 1
ATOM 1525 O O . SER A 1 189 ? 13.680 -1.844 -24.422 1.00 88.06 189 SER A O 1
ATOM 1527 N N . VAL A 1 190 ? 15.050 -2.193 -22.661 1.00 86.69 190 VAL A N 1
ATOM 1528 C CA . VAL A 1 190 ? 15.464 -0.796 -22.503 1.00 86.69 190 VAL A CA 1
ATOM 1529 C C . VAL A 1 190 ? 16.938 -0.647 -22.876 1.00 86.69 190 VAL A C 1
ATOM 1531 O O . VAL A 1 190 ? 17.827 -1.281 -22.309 1.00 86.69 190 VAL A O 1
ATOM 1534 N N . ARG A 1 191 ? 17.229 0.222 -23.848 1.00 84.50 191 ARG A N 1
ATOM 1535 C CA . ARG A 1 191 ? 18.606 0.619 -24.164 1.00 84.50 191 ARG A CA 1
A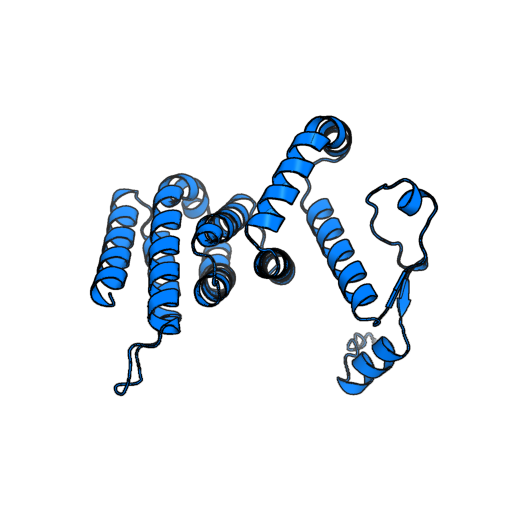TOM 1536 C C . ARG A 1 191 ? 19.125 1.551 -23.070 1.00 84.50 191 ARG A C 1
ATOM 1538 O O . ARG A 1 191 ? 18.577 2.635 -22.893 1.00 84.50 191 ARG A O 1
ATOM 1545 N N . LYS A 1 192 ? 20.204 1.157 -22.386 1.00 80.31 192 LYS A N 1
ATOM 1546 C CA . LYS A 1 192 ? 20.880 2.013 -21.399 1.00 80.31 192 LYS A CA 1
ATOM 1547 C C . LYS A 1 192 ? 21.573 3.189 -22.082 1.00 80.31 192 LYS A C 1
ATOM 1549 O O . LYS A 1 192 ? 22.307 3.004 -23.054 1.00 80.31 192 LYS A O 1
ATOM 1554 N N . THR A 1 193 ? 21.357 4.382 -21.552 1.00 77.56 193 THR A N 1
ATOM 1555 C CA . THR A 1 193 ? 22.054 5.609 -21.936 1.00 77.56 193 THR A CA 1
ATOM 1556 C C . THR A 1 193 ? 23.311 5.813 -21.085 1.00 77.56 193 THR A C 1
ATOM 1558 O O . THR A 1 193 ? 23.508 5.133 -20.078 1.00 77.56 193 THR A O 1
ATOM 1561 N N . LEU A 1 194 ? 24.180 6.751 -21.480 1.00 73.38 194 LEU A N 1
ATOM 1562 C CA . LEU A 1 194 ? 25.356 7.112 -20.678 1.00 73.38 194 LEU A CA 1
ATOM 1563 C C . LEU A 1 194 ? 24.946 7.658 -19.298 1.00 73.38 194 LEU A C 1
ATOM 1565 O O . LEU A 1 194 ? 25.557 7.308 -18.296 1.00 73.38 194 LEU A O 1
ATOM 1569 N N . GLU A 1 195 ? 23.858 8.427 -19.241 1.00 70.00 195 GLU A N 1
ATOM 1570 C CA . GLU A 1 195 ? 23.306 8.978 -17.997 1.00 70.00 195 GLU A CA 1
ATOM 1571 C C . GLU A 1 195 ? 22.850 7.872 -17.029 1.00 70.00 195 GLU A C 1
ATOM 1573 O O . GLU A 1 195 ? 23.083 7.972 -15.823 1.00 70.00 195 GLU A O 1
ATOM 1578 N N . ASP A 1 196 ? 22.282 6.777 -17.550 1.00 70.56 196 ASP A N 1
ATOM 1579 C CA . ASP A 1 196 ? 21.890 5.613 -16.742 1.00 70.56 196 ASP A CA 1
ATOM 1580 C C . ASP A 1 196 ? 23.106 4.890 -16.139 1.00 70.56 196 ASP A C 1
ATOM 1582 O O . ASP A 1 196 ? 23.032 4.347 -15.035 1.00 70.56 196 ASP A O 1
ATOM 1586 N N . LEU A 1 197 ? 24.234 4.865 -16.861 1.00 71.69 197 LEU A N 1
ATOM 1587 C CA . LEU A 1 197 ? 25.490 4.261 -16.395 1.00 71.69 197 LEU A CA 1
ATOM 1588 C C . LEU A 1 197 ? 26.187 5.121 -15.336 1.00 71.69 197 LEU A C 1
ATOM 1590 O O . LEU A 1 197 ? 26.856 4.582 -14.457 1.00 71.69 197 LEU A O 1
ATOM 1594 N N . GLU A 1 198 ? 25.992 6.438 -15.391 1.00 68.81 198 GLU A N 1
ATOM 1595 C CA . GLU A 1 198 ? 26.442 7.393 -14.372 1.00 68.81 198 GLU A CA 1
ATOM 1596 C C . GLU A 1 198 ? 25.563 7.381 -13.107 1.00 68.81 198 GLU A C 1
ATOM 1598 O O . GLU A 1 198 ? 25.839 8.104 -12.151 1.00 68.81 198 GLU A O 1
ATOM 1603 N N . GLY A 1 199 ? 24.514 6.552 -13.075 1.00 63.09 199 GLY A N 1
ATOM 1604 C CA . GLY A 1 199 ? 23.630 6.407 -11.920 1.00 63.09 199 GLY A CA 1
ATOM 1605 C C . GLY A 1 199 ? 22.581 7.511 -11.792 1.00 63.09 199 GLY A C 1
ATOM 1606 O O . GLY A 1 199 ? 21.976 7.644 -10.727 1.00 63.09 199 GLY A O 1
ATOM 1607 N N . ARG A 1 200 ? 22.332 8.296 -12.851 1.00 65.69 200 ARG A N 1
ATOM 1608 C CA . ARG A 1 200 ? 21.229 9.265 -12.853 1.00 65.69 200 ARG A CA 1
ATOM 1609 C C . ARG A 1 200 ? 19.897 8.524 -12.917 1.00 65.69 200 ARG A C 1
ATOM 1611 O O . ARG A 1 200 ? 19.701 7.631 -13.739 1.00 65.69 200 ARG A O 1
ATOM 1618 N N . ILE A 1 201 ? 18.967 8.901 -12.046 1.00 63.84 201 ILE A N 1
ATOM 1619 C CA . ILE A 1 201 ? 17.615 8.339 -12.036 1.00 63.84 201 ILE A CA 1
ATOM 1620 C C . ILE A 1 201 ? 16.784 9.149 -13.029 1.00 63.84 201 ILE A C 1
ATOM 1622 O O . ILE A 1 201 ? 16.259 10.200 -12.681 1.00 63.84 201 ILE A O 1
ATOM 1626 N N . THR A 1 202 ? 16.700 8.679 -14.272 1.00 67.25 202 THR A N 1
ATOM 1627 C CA . THR A 1 202 ? 15.844 9.291 -15.298 1.00 67.25 202 THR A CA 1
ATOM 1628 C C . THR A 1 202 ? 14.818 8.284 -15.799 1.00 67.25 202 THR A C 1
ATOM 1630 O O . THR A 1 202 ? 15.088 7.078 -15.839 1.00 67.25 202 THR A O 1
ATOM 1633 N N . LYS A 1 203 ? 13.624 8.757 -16.169 1.00 73.94 203 LYS A N 1
ATOM 1634 C CA . LYS A 1 203 ? 12.650 7.908 -16.854 1.00 73.94 203 LYS A CA 1
ATOM 1635 C C . LYS A 1 203 ? 13.217 7.456 -18.202 1.00 73.94 203 LYS A C 1
ATOM 1637 O O . LYS A 1 203 ? 13.608 8.304 -19.013 1.00 73.94 203 LYS A O 1
ATOM 1642 N N . PRO A 1 204 ? 13.197 6.144 -18.507 1.00 73.06 204 PRO A N 1
ATOM 1643 C CA . PRO A 1 204 ? 13.583 5.658 -19.822 1.00 73.06 204 PRO A CA 1
ATOM 1644 C C . PRO A 1 204 ? 12.750 6.323 -20.923 1.00 73.06 204 PRO A C 1
ATOM 1646 O O . PRO A 1 204 ? 11.516 6.315 -20.895 1.00 73.06 204 PRO A O 1
ATOM 1649 N N . LYS A 1 205 ? 13.423 6.913 -21.916 1.00 77.12 205 LYS A N 1
ATOM 1650 C CA . LYS A 1 205 ? 12.751 7.549 -23.057 1.00 77.12 205 LYS A CA 1
ATOM 1651 C C . LYS A 1 205 ? 12.028 6.489 -23.884 1.00 77.12 205 LYS A C 1
ATOM 1653 O O . LYS A 1 205 ? 12.591 5.434 -24.151 1.00 77.12 205 LYS A O 1
ATOM 1658 N N . LYS A 1 206 ? 10.838 6.810 -24.407 1.00 73.19 206 LYS A N 1
ATOM 1659 C CA . LYS A 1 206 ? 10.087 5.913 -25.309 1.00 73.19 206 LYS A CA 1
ATOM 1660 C C . LYS A 1 206 ? 10.921 5.465 -26.518 1.00 73.19 206 LYS A C 1
ATOM 1662 O O . LYS A 1 206 ? 10.822 4.324 -26.941 1.00 73.19 206 LYS A O 1
ATOM 1667 N N . SER A 1 207 ? 11.785 6.337 -27.041 1.00 74.62 207 SER A N 1
ATOM 1668 C CA . SER A 1 207 ? 12.721 6.015 -28.131 1.00 74.62 207 SER A CA 1
ATOM 1669 C C . SER A 1 207 ? 13.832 5.031 -27.742 1.00 74.62 207 SER A C 1
ATOM 1671 O O . SER A 1 207 ? 14.541 4.535 -28.613 1.00 74.62 207 SER A O 1
ATOM 1673 N N . ALA A 1 208 ? 14.013 4.751 -26.453 1.00 76.25 208 ALA A N 1
ATOM 1674 C CA . ALA A 1 208 ? 14.964 3.788 -25.913 1.00 76.25 208 ALA A CA 1
ATOM 1675 C C . ALA A 1 208 ? 14.283 2.496 -25.425 1.00 76.25 208 ALA A C 1
ATOM 1677 O O . ALA A 1 208 ? 14.963 1.648 -24.852 1.00 76.25 208 ALA A O 1
ATOM 1678 N N . THR A 1 209 ? 12.975 2.330 -25.647 1.00 84.50 209 THR A N 1
ATOM 1679 C CA . THR A 1 209 ? 12.202 1.164 -25.205 1.00 84.50 209 THR A CA 1
ATOM 1680 C C . THR A 1 209 ? 11.577 0.447 -26.396 1.00 84.50 209 THR A C 1
ATOM 1682 O O . THR A 1 209 ? 10.795 1.044 -27.130 1.00 84.50 209 THR A O 1
ATOM 1685 N N . ASP A 1 210 ? 11.873 -0.843 -26.547 1.00 88.75 210 ASP A N 1
ATOM 1686 C CA . ASP A 1 210 ? 11.306 -1.695 -27.596 1.00 88.75 210 ASP A CA 1
ATOM 1687 C C . ASP A 1 210 ? 10.456 -2.817 -26.979 1.00 88.75 210 ASP A C 1
ATOM 1689 O O . ASP A 1 210 ? 10.815 -3.387 -25.946 1.00 88.75 210 ASP A O 1
ATOM 1693 N N . ILE A 1 211 ? 9.329 -3.156 -27.612 1.00 90.12 211 ILE A N 1
ATOM 1694 C CA . ILE A 1 211 ? 8.510 -4.306 -27.205 1.00 90.12 211 ILE A CA 1
ATOM 1695 C C . ILE A 1 211 ? 9.197 -5.614 -27.615 1.00 90.12 211 ILE A C 1
ATOM 1697 O O . ILE A 1 211 ? 9.718 -5.740 -28.725 1.00 90.12 211 ILE A O 1
ATOM 1701 N N . SER A 1 212 ? 9.206 -6.604 -26.723 1.00 90.69 212 SER A N 1
ATOM 1702 C CA . SER A 1 212 ? 9.770 -7.917 -27.026 1.00 90.69 212 SER A CA 1
ATOM 1703 C C . SER A 1 212 ? 8.772 -8.791 -27.791 1.00 90.69 212 SER A C 1
ATOM 1705 O O . SER A 1 212 ? 7.567 -8.538 -27.801 1.00 90.69 212 SER A O 1
ATOM 1707 N N . LYS A 1 213 ? 9.250 -9.900 -28.373 1.00 91.94 213 LYS A N 1
ATOM 1708 C CA . LYS A 1 213 ? 8.362 -10.915 -28.969 1.00 91.94 213 LYS A CA 1
ATOM 1709 C C . LYS A 1 213 ? 7.337 -11.450 -27.964 1.00 91.94 213 LYS A C 1
ATOM 1711 O O . LYS A 1 213 ? 6.187 -11.650 -28.330 1.00 91.94 213 LYS A O 1
ATOM 1716 N N . LEU A 1 214 ? 7.743 -11.667 -26.710 1.00 88.62 214 LEU A N 1
ATOM 1717 C CA . LEU A 1 214 ? 6.832 -12.119 -25.656 1.00 88.62 214 LEU A CA 1
ATOM 1718 C C . LEU A 1 214 ? 5.779 -11.050 -25.344 1.00 88.62 214 LEU A C 1
ATOM 1720 O O . LEU A 1 214 ? 4.609 -11.387 -25.216 1.00 88.62 214 LEU A O 1
ATOM 1724 N N . GLY A 1 215 ? 6.179 -9.776 -25.270 1.00 87.12 215 GLY A N 1
ATOM 1725 C CA . GLY A 1 215 ? 5.252 -8.660 -25.078 1.00 87.12 215 GLY A CA 1
ATOM 1726 C C . GLY A 1 215 ? 4.204 -8.570 -26.190 1.00 87.12 215 GLY A C 1
ATOM 1727 O O . GLY A 1 215 ? 3.021 -8.424 -25.892 1.00 87.12 215 GLY A O 1
ATOM 1728 N N . ILE A 1 216 ? 4.616 -8.736 -27.453 1.00 89.19 216 ILE A N 1
ATOM 1729 C CA . ILE A 1 216 ? 3.702 -8.772 -28.608 1.00 89.19 216 ILE A CA 1
ATOM 1730 C C . ILE A 1 216 ? 2.681 -9.902 -28.442 1.00 89.19 216 ILE A C 1
ATOM 1732 O O . ILE A 1 216 ? 1.479 -9.644 -28.442 1.00 89.19 216 ILE A O 1
ATOM 1736 N N . TYR A 1 217 ? 3.147 -11.135 -28.223 1.00 91.25 217 TYR A N 1
ATOM 1737 C CA . TYR A 1 217 ? 2.245 -12.278 -28.075 1.00 91.25 217 TYR A CA 1
ATOM 1738 C C . TYR A 1 217 ? 1.334 -12.164 -26.853 1.00 91.25 217 TYR A C 1
ATOM 1740 O O . TYR A 1 217 ? 0.202 -12.627 -26.910 1.00 91.25 217 TYR A O 1
ATOM 1748 N N . LEU A 1 218 ? 1.787 -11.540 -25.763 1.00 88.81 218 LEU A N 1
ATOM 1749 C CA . LEU A 1 218 ? 0.951 -11.286 -24.592 1.00 88.81 218 LEU A CA 1
ATOM 1750 C C . LEU A 1 218 ? -0.219 -10.350 -24.939 1.00 88.81 218 LEU A C 1
ATOM 1752 O O . LEU A 1 218 ? -1.366 -10.660 -24.619 1.00 88.81 218 LEU A O 1
ATOM 1756 N N . ILE A 1 219 ? 0.065 -9.233 -25.622 1.00 89.62 219 ILE A N 1
ATOM 1757 C CA . ILE A 1 219 ? -0.954 -8.269 -26.067 1.00 89.62 219 ILE A CA 1
ATOM 1758 C C . ILE A 1 219 ? -1.944 -8.934 -27.026 1.00 89.62 219 ILE A C 1
ATOM 1760 O O . ILE A 1 219 ? -3.153 -8.782 -26.854 1.00 89.62 219 ILE A O 1
ATOM 1764 N N . GLU A 1 220 ? -1.448 -9.691 -28.008 1.00 86.31 220 GLU A N 1
ATOM 1765 C CA . GLU A 1 220 ? -2.284 -10.402 -28.981 1.00 86.31 220 GLU A CA 1
ATOM 1766 C C . GLU A 1 220 ? -3.149 -11.478 -28.317 1.00 86.31 220 GLU A C 1
ATOM 1768 O O . GLU A 1 220 ? -4.348 -11.566 -28.585 1.00 86.31 220 GLU A O 1
ATOM 1773 N N . PHE A 1 221 ? -2.566 -12.263 -27.407 1.00 85.12 221 PHE A N 1
ATOM 1774 C CA . PHE A 1 221 ? -3.253 -13.343 -26.703 1.00 85.12 221 PHE A CA 1
ATOM 1775 C C . PHE A 1 221 ? -4.450 -12.828 -25.899 1.00 85.12 221 PHE A C 1
ATOM 1777 O O . PHE A 1 221 ? -5.536 -13.406 -25.965 1.00 85.12 221 PHE A O 1
ATOM 1784 N N . PHE A 1 222 ? -4.275 -11.714 -25.184 1.00 91.81 222 PHE A N 1
ATOM 1785 C CA . PHE A 1 222 ? -5.343 -11.084 -24.406 1.00 91.81 222 PHE A CA 1
ATOM 1786 C C . PHE A 1 222 ? -6.172 -10.063 -25.196 1.00 91.81 222 PHE A C 1
ATOM 1788 O O . PHE A 1 222 ? -7.108 -9.491 -24.640 1.00 91.81 222 PHE A O 1
ATOM 1795 N N . LYS A 1 223 ? -5.861 -9.842 -26.481 1.00 87.94 223 LYS A N 1
ATOM 1796 C CA . LYS A 1 223 ? -6.523 -8.861 -27.356 1.00 87.94 223 LYS A CA 1
ATOM 1797 C C . LYS A 1 223 ? -6.562 -7.454 -26.745 1.00 87.94 223 LYS A C 1
ATOM 1799 O O . LYS A 1 223 ? -7.583 -6.769 -26.794 1.00 87.94 223 LYS A O 1
ATOM 1804 N N . MET A 1 224 ? -5.443 -7.026 -26.164 1.00 84.25 224 MET A N 1
ATOM 1805 C CA . MET A 1 224 ? -5.295 -5.732 -25.485 1.00 84.25 224 MET A CA 1
ATOM 1806 C C . MET A 1 224 ? -5.066 -4.590 -26.490 1.00 84.25 224 MET A C 1
ATOM 1808 O O . MET A 1 224 ? -4.043 -3.907 -26.463 1.00 84.25 224 MET A O 1
ATOM 1812 N N . TYR A 1 225 ? -6.008 -4.394 -27.408 1.00 82.50 225 TYR A N 1
ATOM 1813 C CA . TYR A 1 225 ? -5.976 -3.290 -28.364 1.00 82.50 225 TYR A CA 1
ATOM 1814 C C . TYR A 1 225 ? -6.679 -2.075 -27.761 1.00 82.50 225 TYR A C 1
ATOM 1816 O O . TYR A 1 225 ? -7.751 -2.202 -27.163 1.00 82.50 225 TYR A O 1
ATOM 1824 N N . LYS A 1 226 ? -6.101 -0.880 -27.924 1.00 72.12 226 LYS A N 1
ATOM 1825 C CA . LYS A 1 226 ? -6.872 0.345 -27.694 1.00 72.12 226 LYS A CA 1
ATOM 1826 C C . LYS A 1 226 ? -7.987 0.371 -28.737 1.00 72.12 226 LYS A C 1
ATOM 1828 O O . LYS A 1 226 ? -7.705 0.120 -29.906 1.00 72.12 226 LYS A O 1
ATOM 1833 N N . LYS A 1 227 ? -9.229 0.646 -28.325 1.00 60.56 227 LYS A N 1
ATOM 1834 C CA . LYS A 1 227 ? -10.258 1.037 -29.294 1.00 60.56 227 LYS A CA 1
ATOM 1835 C C . LYS A 1 227 ? -9.699 2.247 -30.033 1.00 60.56 227 LYS A C 1
ATOM 1837 O O . LYS A 1 227 ? -9.256 3.191 -29.381 1.00 60.56 227 LYS A O 1
ATOM 1842 N N . GLU A 1 228 ? -9.627 2.170 -31.354 1.00 57.16 228 GLU A N 1
ATOM 1843 C CA . GLU A 1 228 ? -9.453 3.378 -32.146 1.00 57.16 228 GLU A CA 1
ATOM 1844 C C . GLU A 1 228 ? -10.640 4.273 -31.786 1.00 57.16 228 GLU A C 1
ATOM 1846 O O . GLU A 1 228 ? -11.782 3.809 -31.779 1.00 57.16 228 GLU A O 1
ATOM 1851 N N . ASP A 1 2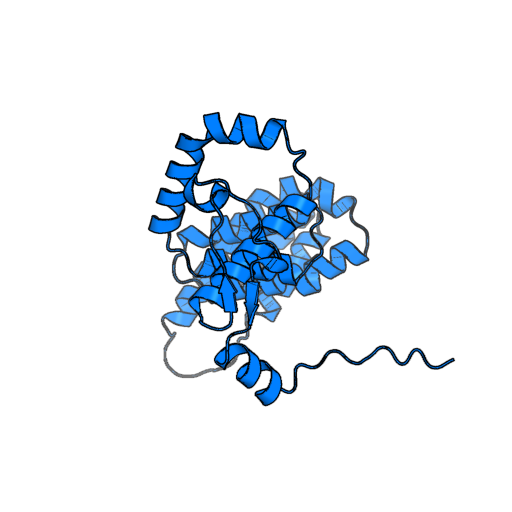29 ? -10.368 5.506 -31.358 1.00 47.78 229 ASP A N 1
ATOM 1852 C CA . ASP A 1 229 ? -11.421 6.507 -31.291 1.00 47.78 229 ASP A CA 1
ATOM 1853 C C . ASP A 1 229 ? -11.993 6.594 -32.708 1.00 47.78 229 ASP A C 1
ATOM 1855 O O . ASP A 1 229 ? -11.272 6.971 -33.636 1.00 47.78 229 ASP A O 1
ATOM 1859 N N . ASP A 1 230 ? -13.256 6.191 -32.872 1.00 46.56 230 ASP A N 1
ATOM 1860 C CA . ASP A 1 230 ? -14.052 6.401 -34.079 1.00 46.56 230 ASP A CA 1
ATOM 1861 C C . ASP A 1 230 ? -14.214 7.918 -34.290 1.00 46.56 230 ASP A C 1
ATOM 1863 O O . ASP A 1 230 ? -15.269 8.499 -34.056 1.00 46.56 230 ASP A O 1
ATOM 1867 N N . ASN A 1 231 ? -13.147 8.587 -34.724 1.00 44.81 231 ASN A N 1
ATOM 1868 C CA . ASN A 1 231 ? -13.213 9.897 -35.349 1.00 44.81 231 ASN A CA 1
ATOM 1869 C C . ASN A 1 231 ? -13.454 9.678 -36.844 1.00 44.81 231 ASN A C 1
ATOM 1871 O O . ASN A 1 231 ? -12.580 9.877 -37.689 1.00 44.81 231 ASN A O 1
ATOM 1875 N N . HIS A 1 232 ? -14.674 9.243 -37.142 1.00 46.69 232 HIS A N 1
ATOM 1876 C CA . HIS A 1 232 ? -15.330 9.529 -38.404 1.00 46.69 232 HIS A CA 1
ATOM 1877 C C . HIS A 1 232 ? -16.406 10.580 -38.144 1.00 46.69 232 HIS A C 1
ATOM 1879 O O . HIS A 1 232 ? -17.505 10.240 -37.720 1.00 46.69 232 HIS A O 1
ATOM 1885 N N . GLU A 1 233 ? -16.059 11.843 -38.395 1.00 38.38 233 GLU A N 1
ATOM 1886 C CA . GLU A 1 233 ? -16.815 12.759 -39.266 1.00 38.38 233 GLU A CA 1
ATOM 1887 C C . GLU A 1 233 ? -15.952 13.967 -39.656 1.00 38.38 233 GLU A C 1
ATOM 1889 O O . GLU A 1 233 ? -15.352 14.602 -38.758 1.00 38.38 233 GLU A O 1
#

Secondary structure (DSSP, 8-state):
-HHHHHHHHHHHHHHHHHTT-HHHHHHHHHHHHHH------SS---HHHHHHHHHHHHHHHHHHHHHHHHHHHHHT--HHHHHHIIIIIHHHHHHHHHH-S-GGGHHHHHHHHHHHHHTT---HHHHHHHHHHHHH--HHHHHHHHHHHHHHHHHHHHHHHHS---HHHHHHHHHHHHHHHHHHTTSEEEPPPHHHHTT---PPPGGGEEE-HHHHHHHHHHT-PPPP-----

Foldseek 3Di:
DVVLLVVLLVVLCVLCVVLVRNLVSVLLSVLVVVVPDDDDDDDDPDPLVVQLSLLSSLLSVLCSVCSNVLRVLNVPDDPVLSCLLSPQLSNLLSVLSSPDDDSVCSNVSNVLSSVCSVVVDRDRVLSNLVSVVSSPDDPVNVVVVVVVCVVCVVVVCVVCVVDPPDPVVSVLVSQQVVLVVCVVVVQKPFDDDPCVVVVNDGRGDPVRMGGGPVNVVVCVVVVVDDPDPPPDD

Sequence (233 aa):
MKDELREKLQDMSKASMEAGIPIMGNIITDAVIGQAVPGVATAVISYKQKRTERMLIKAIDELKKQMIAINEKVNNMDKEQITFIKEKVLPIVFDFVIEESQEEKIKYIINGAINLIEIDITDEDLILNYYDILSKLRIKDINILIDLYQESKKMIRSYLEETDRTIKNEYEAVETHIIKKMESMGLISVRKTLEDLEGRITKPKKSATDISKLGIYLIEFFKMYKKEDDNHE

Organism: NCBI:txid137838

Radius of gyration: 21.52 Å; chains: 1; bounding box: 45×49×60 Å